Protein AF-D0NHK4-F1 (afdb_monomer)

Radius of gyration: 22.74 Å; Cα contacts (8 Å, |Δi|>4): 403; chains: 1; bounding box: 63×55×53 Å

Foldseek 3Di:
DFEFDFWFCDPVVLQQLFPCVPPDRCCLQAPFLVVSVVPADPVGHGHQQFDCQLLARRDAFDPPADATEAEAPDKDKYKDADAAFAWFKKWKFKWAWDADPSRHTHTHGDGTFDMDPGDRPPDHTMDMDMTGHHLVPPQQADWRRIWTWTWTAHPLLRGINITTGHYGYDHNDDDDDDPPPDDDDDDDDDDDDDDDDDDDDDDDDDDDDDDDDDDDPPNVSSVVVVVVVVVVVD

Mean predicted aligned error: 12.63 Å

Secondary structure (DSSP, 8-state):
---PPBPP--HHHHHHSGGGGGS-HHHHHHS-HHHHHHT-BTTBPPPTT--TTSSSTT----TTS-EEEEETTSEEEEEEEESS---EEEEEEEEEEEE-TT--EEEEEEEEEEEEEEESSS--EEEEEEEE--TT--S--STTS-EEEEEEEETTTTEEEEEEEEEEEE-S--S-------PPPPPP------------PPPPPPPPPPPPPPP-HHHHHHHHHHHHHHTT--

Nearest PDB structures (foldseek):
  7ze9-assembly3_CCC  TM=7.595E-01  e=2.865E-08  Thermothelomyces thermophilus
  7blo-assembly1_J  TM=6.045E-01  e=8.184E-02  Homo sapiens
  8b5l-assembly1_q  TM=3.971E-01  e=2.459E-03  Oryctolagus cuniculus
  6kzb-assembly1_A-2  TM=3.878E-01  e=8.236E-03  Homo sapiens
  5cr8-assembly2_A  TM=3.421E-01  e=6.426E-02  Streptococcus pneumoniae

InterPro domains:
  IPR004302 Cellulose/chitin-binding protein, N-terminal [PF03067] (58-167)
  IPR052282 Starch-active lytic polysaccharide monooxygenase [PTHR36575] (1-219)

Solvent-accessible surface area (backbone atoms only — not comparable to full-atom values): 14236 Å² total; per-residue (Å²): 117,61,64,62,50,65,63,74,91,46,70,65,50,32,68,29,45,22,56,58,38,79,52,55,68,64,53,77,72,64,51,36,45,61,63,61,58,69,59,72,38,90,94,38,56,49,39,92,43,53,37,53,82,21,54,29,54,41,57,74,84,54,95,86,53,64,68,34,87,40,44,19,69,42,75,29,37,46,73,51,73,33,89,74,59,54,48,25,40,32,38,34,25,38,21,33,69,47,62,52,98,77,56,33,53,34,44,45,77,76,42,81,57,47,76,41,76,83,24,42,78,82,52,70,46,78,50,73,52,77,44,46,46,57,70,84,60,79,73,29,66,43,88,63,49,24,29,42,29,43,36,35,40,12,82,81,73,70,38,37,43,45,41,32,16,36,29,27,44,42,69,76,65,80,97,77,76,88,78,75,81,78,78,84,80,82,84,90,84,84,88,84,87,86,85,86,86,84,89,85,85,86,81,84,83,83,85,79,84,87,82,80,86,77,85,72,72,64,61,58,56,54,56,54,51,53,59,50,57,60,65,73,76,115

Structure (mmCIF, N/CA/C/O backbone):
data_AF-D0NHK4-F1
#
_entry.id   AF-D0NHK4-F1
#
loop_
_atom_site.group_PDB
_atom_site.id
_atom_site.type_symbol
_atom_site.label_atom_id
_atom_site.label_alt_id
_atom_site.label_comp_id
_atom_site.label_asym_id
_atom_site.label_entity_id
_atom_site.label_seq_id
_atom_site.pdbx_PDB_ins_code
_atom_site.Cartn_x
_atom_site.Cartn_y
_atom_site.Cartn_z
_atom_site.occupancy
_atom_site.B_iso_or_equiv
_atom_site.auth_seq_id
_atom_site.auth_comp_id
_atom_site.auth_asym_id
_atom_site.auth_atom_id
_atom_site.pdbx_PDB_model_num
ATOM 1 N N . MET A 1 1 ? 0.332 7.613 19.923 1.00 76.94 1 MET A N 1
ATOM 2 C CA . MET A 1 1 ? -0.583 6.535 19.499 1.00 76.94 1 MET A CA 1
ATOM 3 C C . MET A 1 1 ? 0.236 5.452 18.803 1.00 76.94 1 MET A C 1
ATOM 5 O O . MET A 1 1 ? 1.370 5.745 18.430 1.00 76.94 1 MET A O 1
ATOM 9 N N . THR A 1 2 ? -0.273 4.225 18.655 1.00 92.38 2 THR A N 1
ATOM 10 C CA . THR A 1 2 ? 0.402 3.188 17.847 1.00 92.38 2 THR A CA 1
ATOM 11 C C . THR A 1 2 ? 0.478 3.638 16.386 1.00 92.38 2 THR A C 1
ATOM 13 O O . THR A 1 2 ? -0.473 4.247 15.901 1.00 92.38 2 THR A O 1
ATOM 16 N N . LYS A 1 3 ? 1.603 3.364 15.712 1.00 96.06 3 LYS A N 1
ATOM 17 C CA . LYS A 1 3 ? 1.891 3.806 14.339 1.00 96.06 3 LYS A CA 1
ATOM 18 C C . LYS A 1 3 ? 2.369 2.627 13.491 1.00 96.06 3 LYS A C 1
ATOM 20 O O . LYS A 1 3 ? 3.495 2.170 13.699 1.00 96.06 3 LYS A O 1
ATOM 25 N N . PRO A 1 4 ? 1.541 2.110 12.569 1.00 97.50 4 PRO A N 1
ATOM 26 C CA . PRO A 1 4 ? 1.962 1.067 11.646 1.00 97.50 4 PRO A CA 1
ATOM 27 C C . PRO A 1 4 ? 3.153 1.509 10.798 1.00 97.50 4 PRO A C 1
ATOM 29 O O . PRO A 1 4 ? 3.165 2.613 10.259 1.00 97.50 4 PRO A O 1
ATOM 32 N N . THR A 1 5 ? 4.159 0.643 10.692 1.00 96.62 5 THR A N 1
ATOM 33 C CA . THR A 1 5 ? 5.366 0.914 9.901 1.00 96.62 5 THR A CA 1
ATOM 34 C C . THR A 1 5 ? 5.204 0.322 8.501 1.00 96.62 5 THR A C 1
ATOM 36 O O . THR A 1 5 ? 4.894 -0.867 8.400 1.00 96.62 5 THR A O 1
ATOM 39 N N . PRO A 1 6 ? 5.402 1.106 7.424 1.00 96.56 6 PRO A N 1
ATOM 40 C CA . PRO A 1 6 ? 5.459 0.571 6.069 1.00 96.56 6 PRO A CA 1
ATOM 41 C C . PRO A 1 6 ? 6.440 -0.595 5.950 1.00 96.56 6 PRO A C 1
ATOM 43 O O . PRO A 1 6 ? 7.504 -0.576 6.571 1.00 96.56 6 PRO A O 1
ATOM 46 N N . ARG A 1 7 ? 6.104 -1.591 5.128 1.00 97.56 7 ARG A N 1
ATOM 47 C CA . ARG A 1 7 ? 7.027 -2.679 4.803 1.00 97.56 7 ARG A CA 1
ATOM 48 C C . ARG A 1 7 ? 8.334 -2.109 4.245 1.00 97.56 7 ARG A C 1
ATOM 50 O O . ARG A 1 7 ? 8.275 -1.185 3.425 1.00 97.56 7 ARG A O 1
ATOM 57 N N . PRO A 1 8 ? 9.488 -2.653 4.661 1.00 96.00 8 PRO A N 1
ATOM 58 C CA . PRO A 1 8 ? 10.764 -2.267 4.088 1.00 96.00 8 PRO A CA 1
ATOM 59 C C . PRO A 1 8 ? 10.905 -2.815 2.664 1.00 96.00 8 PRO A C 1
ATOM 61 O O . PRO A 1 8 ? 10.258 -3.792 2.281 1.00 96.00 8 PRO A O 1
ATOM 64 N N . ILE A 1 9 ? 11.829 -2.235 1.901 1.00 97.56 9 ILE A N 1
ATOM 65 C CA . ILE A 1 9 ? 12.348 -2.867 0.686 1.00 97.56 9 ILE A CA 1
ATOM 66 C C . ILE A 1 9 ? 13.302 -3.988 1.110 1.00 97.56 9 ILE A C 1
ATOM 68 O O . ILE A 1 9 ? 14.464 -3.746 1.437 1.00 97.56 9 ILE A O 1
ATOM 72 N N . SER A 1 10 ? 12.791 -5.216 1.150 1.00 97.25 10 SER A N 1
ATOM 73 C CA . SER A 1 10 ? 13.530 -6.388 1.617 1.00 97.25 10 SER A CA 1
ATOM 74 C C . SER A 1 10 ? 14.572 -6.883 0.606 1.00 97.25 10 SER A C 1
ATOM 76 O O . SER A 1 10 ? 14.597 -6.496 -0.567 1.00 97.25 10 SER A O 1
ATOM 78 N N . GLN A 1 11 ? 15.431 -7.802 1.053 1.00 97.38 11 GLN A N 1
ATOM 79 C CA . GLN A 1 11 ? 16.331 -8.527 0.156 1.00 97.38 11 GLN A CA 1
ATOM 80 C C . GLN A 1 11 ? 15.553 -9.380 -0.858 1.00 97.38 11 GLN A C 1
ATOM 82 O O . GLN A 1 11 ? 15.950 -9.433 -2.021 1.00 97.38 11 GLN A O 1
ATOM 87 N N . GLN A 1 12 ? 14.444 -10.002 -0.442 1.00 97.31 12 GLN A N 1
ATOM 88 C CA . GLN A 1 12 ? 13.605 -10.808 -1.329 1.00 97.31 12 GLN A CA 1
ATOM 89 C C . GLN A 1 12 ? 12.966 -9.942 -2.419 1.00 97.31 12 GLN A C 1
ATOM 91 O O . GLN A 1 12 ? 13.055 -10.280 -3.595 1.00 97.31 12 GLN A O 1
ATOM 96 N N . TYR A 1 13 ? 12.433 -8.769 -2.058 1.00 98.06 13 TYR A N 1
ATOM 97 C CA . TYR A 1 13 ? 11.935 -7.792 -3.026 1.00 98.06 13 TYR A CA 1
ATOM 98 C C . TYR A 1 13 ? 13.002 -7.455 -4.075 1.00 98.06 13 TYR A C 1
ATOM 100 O O . TYR A 1 13 ? 12.726 -7.441 -5.275 1.00 98.06 13 TYR A O 1
ATOM 108 N N . ARG A 1 14 ? 14.242 -7.190 -3.643 1.00 98.12 14 ARG A N 1
ATOM 109 C CA . ARG A 1 14 ? 15.334 -6.859 -4.570 1.00 98.12 14 ARG A CA 1
ATOM 110 C C . ARG A 1 14 ? 15.675 -8.020 -5.497 1.00 98.12 14 ARG A C 1
ATOM 112 O O . ARG A 1 14 ? 15.854 -7.784 -6.684 1.00 98.12 14 ARG A O 1
ATOM 119 N N . ALA A 1 15 ? 15.718 -9.243 -4.975 1.00 97.88 15 ALA A N 1
ATOM 120 C CA . ALA A 1 15 ? 15.983 -10.436 -5.772 1.00 97.88 15 ALA A CA 1
ATOM 121 C C . ALA A 1 15 ? 14.885 -10.697 -6.818 1.00 97.88 15 ALA A C 1
ATOM 123 O O . ALA A 1 15 ? 15.189 -11.055 -7.954 1.00 97.88 15 ALA A O 1
ATOM 124 N N . ASP A 1 16 ? 13.622 -10.470 -6.456 1.00 98.12 16 ASP A N 1
ATOM 125 C CA . ASP A 1 16 ? 12.478 -10.819 -7.299 1.00 98.12 16 ASP A CA 1
ATOM 126 C C . ASP A 1 16 ? 12.080 -9.716 -8.283 1.00 98.12 16 ASP A C 1
ATOM 128 O O . ASP A 1 16 ? 11.433 -9.988 -9.290 1.00 98.12 16 ASP A O 1
ATOM 132 N N . SER A 1 17 ? 12.452 -8.464 -8.027 1.00 98.19 17 SER A N 1
ATOM 133 C CA . SER A 1 17 ? 11.975 -7.310 -8.805 1.00 98.19 17 SER A CA 1
ATOM 134 C C . SER A 1 17 ? 12.711 -7.075 -10.135 1.00 98.19 17 SER A C 1
ATOM 136 O O . SER A 1 17 ? 12.426 -6.105 -10.847 1.00 98.19 17 SER A O 1
ATOM 138 N N . GLY A 1 18 ? 13.641 -7.964 -10.502 1.00 97.62 18 GLY A N 1
ATOM 139 C CA . GLY A 1 18 ? 14.428 -7.866 -11.730 1.00 97.62 18 GLY A CA 1
ATOM 140 C C . GLY A 1 18 ? 15.319 -6.625 -11.718 1.00 97.62 18 GLY A C 1
ATOM 141 O O . GLY A 1 18 ? 15.994 -6.338 -10.733 1.00 97.62 18 GLY A O 1
ATOM 142 N N . VAL A 1 19 ? 15.299 -5.844 -12.800 1.00 97.44 19 VAL A N 1
ATOM 143 C CA . VAL A 1 19 ? 16.067 -4.586 -12.905 1.00 97.44 19 VAL A CA 1
ATOM 144 C C . VAL A 1 19 ? 15.814 -3.587 -11.762 1.00 97.44 19 VAL A C 1
ATOM 146 O O . VAL A 1 19 ? 16.704 -2.805 -11.431 1.00 97.44 19 VAL A O 1
ATOM 149 N N . LEU A 1 20 ? 14.637 -3.610 -11.125 1.00 97.81 20 LEU A N 1
ATOM 150 C CA . LEU A 1 20 ? 14.331 -2.724 -9.997 1.00 97.81 20 LEU A CA 1
ATOM 151 C C . LEU A 1 20 ? 15.157 -3.038 -8.741 1.00 97.81 20 LEU A C 1
ATOM 153 O O . LEU A 1 20 ? 15.286 -2.161 -7.888 1.00 97.81 20 LEU A O 1
ATOM 157 N N . GLY A 1 21 ? 15.755 -4.228 -8.634 1.00 97.38 21 GLY A N 1
ATOM 158 C CA . GLY A 1 21 ? 16.606 -4.600 -7.501 1.00 97.38 21 GLY A CA 1
ATOM 159 C C . GLY A 1 21 ? 17.800 -3.659 -7.300 1.00 97.38 21 GLY A C 1
ATOM 160 O O . GLY A 1 21 ? 18.219 -3.440 -6.160 1.00 97.38 21 GLY A O 1
ATOM 161 N N . GLU A 1 22 ? 18.263 -3.035 -8.388 1.00 96.12 22 GLU A N 1
ATOM 162 C CA . GLU A 1 22 ? 19.379 -2.079 -8.437 1.00 96.12 22 GLU A CA 1
ATOM 163 C C . GLU A 1 22 ? 18.964 -0.628 -8.132 1.00 96.12 22 GLU A C 1
ATOM 165 O O . GLU A 1 22 ? 19.811 0.261 -8.043 1.00 96.12 22 GLU A O 1
ATOM 170 N N . ALA A 1 23 ? 17.664 -0.351 -7.995 1.00 97.25 23 ALA A N 1
ATOM 171 C CA . ALA A 1 23 ? 17.182 0.993 -7.709 1.00 97.25 23 ALA A CA 1
ATOM 172 C C . ALA A 1 23 ? 17.438 1.395 -6.245 1.00 97.25 23 ALA A C 1
ATOM 174 O O . ALA A 1 23 ? 17.471 0.569 -5.319 1.00 97.25 23 ALA A O 1
ATOM 175 N N . GLY A 1 24 ? 17.584 2.704 -6.031 1.00 97.31 24 GLY A N 1
ATOM 176 C CA . GLY A 1 24 ? 17.757 3.277 -4.700 1.00 97.31 24 GLY A CA 1
ATOM 177 C C . GLY A 1 24 ? 16.544 3.014 -3.804 1.00 97.31 24 GLY A C 1
ATOM 178 O O . GLY A 1 24 ? 15.403 3.004 -4.260 1.00 97.31 24 GLY A O 1
ATOM 179 N N . GLU A 1 25 ? 16.773 2.834 -2.503 1.00 95.44 25 GLU A N 1
ATOM 180 C CA . GLU A 1 25 ? 15.704 2.519 -1.542 1.00 95.44 25 GLU A CA 1
ATOM 181 C C . GLU A 1 25 ? 14.607 3.590 -1.498 1.00 95.44 25 GLU A C 1
ATOM 183 O O . GLU A 1 25 ? 13.425 3.262 -1.497 1.00 95.44 25 GLU A O 1
ATOM 188 N N . GLN A 1 26 ? 14.977 4.874 -1.553 1.00 94.00 26 GLN A N 1
ATOM 189 C CA . GLN A 1 26 ? 13.997 5.963 -1.594 1.00 94.00 26 GLN A CA 1
ATOM 190 C C . GLN A 1 26 ? 13.140 5.930 -2.862 1.00 94.00 26 GLN A C 1
ATOM 192 O O . GLN A 1 26 ? 11.940 6.181 -2.793 1.00 94.00 26 GLN A O 1
ATOM 197 N N . GLU A 1 27 ? 13.732 5.604 -4.012 1.00 95.25 27 GLU A N 1
ATOM 198 C CA . GLU A 1 27 ? 12.972 5.468 -5.255 1.00 95.25 27 GLU A CA 1
ATOM 199 C C . GLU A 1 27 ? 11.945 4.342 -5.120 1.00 95.25 27 GLU A C 1
ATOM 201 O O . GLU A 1 27 ? 10.757 4.547 -5.374 1.00 95.25 27 GLU A O 1
ATOM 206 N N . LEU A 1 28 ? 12.390 3.178 -4.648 1.00 96.81 28 LEU A N 1
ATOM 207 C CA . LEU A 1 28 ? 11.525 2.026 -4.433 1.00 96.81 28 LEU A CA 1
ATOM 208 C C . LEU A 1 28 ? 10.464 2.279 -3.360 1.00 96.81 28 LEU A C 1
ATOM 210 O O . LEU A 1 28 ? 9.401 1.687 -3.446 1.00 96.81 28 LEU A O 1
ATOM 214 N N . GLN A 1 29 ? 10.691 3.163 -2.389 1.00 95.12 29 GLN A N 1
ATOM 215 C CA . GLN A 1 29 ? 9.699 3.468 -1.357 1.00 95.12 29 GLN A CA 1
ATOM 216 C C . GLN A 1 29 ? 8.680 4.540 -1.788 1.00 95.12 29 GLN A C 1
ATOM 218 O O . GLN A 1 29 ? 7.525 4.483 -1.361 1.00 95.12 29 GLN A O 1
ATOM 223 N N . TYR A 1 30 ? 9.083 5.519 -2.610 1.00 93.94 30 TYR A N 1
ATOM 224 C CA . TYR A 1 30 ? 8.308 6.754 -2.818 1.00 93.94 30 TYR A CA 1
ATOM 225 C C . TYR A 1 30 ? 7.877 7.043 -4.259 1.00 93.94 30 TYR A C 1
ATOM 227 O O . TYR A 1 30 ? 6.923 7.798 -4.443 1.00 93.94 30 TYR A O 1
ATOM 235 N N . ALA A 1 31 ? 8.532 6.490 -5.286 1.00 96.00 31 ALA A N 1
ATOM 236 C CA . ALA A 1 31 ? 8.164 6.765 -6.682 1.00 96.00 31 ALA A CA 1
ATOM 237 C C . ALA A 1 31 ? 6.727 6.297 -6.986 1.00 96.00 31 ALA A C 1
ATOM 239 O O . ALA A 1 31 ? 6.210 5.460 -6.267 1.00 96.00 31 ALA A O 1
ATOM 240 N N . PRO A 1 32 ? 6.024 6.755 -8.024 1.00 97.62 32 PRO A N 1
ATOM 241 C CA . PRO A 1 32 ? 4.748 6.138 -8.399 1.00 97.62 32 PRO A CA 1
ATOM 242 C C . PRO A 1 32 ? 4.964 4.748 -9.022 1.00 97.62 32 PRO A C 1
ATOM 244 O O . PRO A 1 32 ? 5.990 4.505 -9.667 1.00 97.62 32 PRO A O 1
ATOM 247 N N . VAL A 1 33 ? 4.020 3.820 -8.841 1.00 98.38 33 VAL A N 1
ATOM 248 C CA . VAL A 1 33 ? 4.165 2.440 -9.356 1.00 98.38 33 VAL A CA 1
ATOM 249 C C . VAL A 1 33 ? 4.202 2.373 -10.878 1.00 98.38 33 VAL A C 1
ATOM 251 O O . VAL A 1 33 ? 4.841 1.480 -11.424 1.00 98.38 33 VAL A O 1
ATOM 254 N N . GLU A 1 34 ? 3.600 3.334 -11.574 1.00 97.94 34 GLU A N 1
ATOM 255 C CA . GLU A 1 34 ? 3.644 3.441 -13.031 1.00 97.94 34 GLU A CA 1
ATOM 256 C C . GLU A 1 34 ? 5.075 3.711 -13.527 1.00 97.94 34 GLU A C 1
ATOM 258 O O . GLU A 1 34 ? 5.529 3.088 -14.488 1.00 97.94 34 GLU A O 1
ATOM 263 N N . LEU A 1 35 ? 5.823 4.579 -12.830 1.00 97.12 35 LEU A N 1
ATOM 264 C CA . LEU A 1 35 ? 7.232 4.842 -13.139 1.00 97.12 35 LEU A CA 1
ATOM 265 C C . LEU A 1 35 ? 8.075 3.593 -12.893 1.00 97.12 35 LEU A C 1
ATOM 267 O O . LEU A 1 35 ? 8.832 3.196 -13.776 1.00 97.12 35 LEU A O 1
ATOM 271 N N . LEU A 1 36 ? 7.919 2.948 -11.734 1.00 97.81 36 LEU A N 1
ATOM 272 C CA . LEU A 1 36 ? 8.659 1.722 -11.424 1.00 97.81 36 LEU A CA 1
ATOM 273 C C . LEU A 1 36 ? 8.346 0.609 -12.432 1.00 97.81 36 LEU A C 1
ATOM 275 O O . LEU A 1 36 ? 9.259 -0.025 -12.952 1.00 97.81 36 LEU A O 1
ATOM 279 N N . SER A 1 37 ? 7.071 0.421 -12.778 1.00 97.38 37 SER A N 1
ATOM 280 C CA . SER A 1 37 ? 6.645 -0.573 -13.764 1.00 97.38 37 SER A CA 1
ATOM 281 C C . SER A 1 37 ? 7.242 -0.320 -15.148 1.00 97.38 37 SER A C 1
ATOM 283 O O . SER A 1 37 ? 7.568 -1.274 -15.851 1.00 97.38 37 SER A O 1
ATOM 285 N N . SER A 1 38 ? 7.412 0.944 -15.547 1.00 96.81 38 SER A N 1
ATOM 286 C CA . SER A 1 38 ? 7.986 1.298 -16.853 1.00 96.81 38 SER A CA 1
ATOM 287 C C . SER A 1 38 ? 9.461 0.916 -17.013 1.00 96.81 38 SER A C 1
ATOM 289 O O . SER A 1 38 ? 9.964 0.891 -18.134 1.00 96.81 38 SER A O 1
ATOM 291 N N . ARG A 1 39 ? 10.163 0.604 -15.914 1.00 95.75 39 ARG A N 1
ATOM 292 C CA . ARG A 1 39 ? 11.589 0.261 -15.943 1.00 95.75 39 ARG A CA 1
ATOM 293 C C . ARG A 1 39 ? 11.861 -1.185 -16.343 1.00 95.75 39 ARG A C 1
ATOM 295 O O . ARG A 1 39 ? 13.029 -1.523 -16.461 1.00 95.75 39 ARG A O 1
ATOM 302 N N . ALA A 1 40 ? 10.841 -2.026 -16.526 1.00 93.81 40 ALA A N 1
ATOM 303 C CA . ALA A 1 40 ? 11.017 -3.440 -16.850 1.00 93.81 40 ALA A CA 1
ATOM 304 C C . ALA A 1 40 ? 11.969 -3.657 -18.045 1.00 93.81 40 ALA A C 1
ATOM 306 O O . ALA A 1 40 ? 11.871 -2.981 -19.068 1.00 93.81 40 ALA A O 1
ATOM 307 N N . GLN A 1 41 ? 12.880 -4.625 -17.913 1.00 95.00 41 GLN A N 1
ATOM 308 C CA . GLN A 1 41 ? 13.878 -4.966 -18.929 1.00 95.00 41 GLN A CA 1
ATOM 309 C C . GLN A 1 41 ? 13.820 -6.459 -19.253 1.00 95.00 41 GLN A C 1
ATOM 311 O O . GLN A 1 41 ? 13.754 -7.295 -18.354 1.00 95.00 41 GLN A O 1
ATOM 316 N N . SER A 1 42 ? 13.852 -6.804 -20.541 1.00 95.38 42 SER A N 1
ATOM 317 C CA . SER A 1 42 ? 13.720 -8.195 -20.997 1.00 95.38 42 SER A CA 1
ATOM 318 C C . SER A 1 42 ? 14.919 -9.075 -20.637 1.00 95.38 42 SER A C 1
ATOM 320 O O . SER A 1 42 ? 14.761 -10.279 -20.478 1.00 95.38 42 SER A O 1
ATOM 322 N N . ASP A 1 43 ? 16.112 -8.493 -20.525 1.00 96.44 43 ASP A N 1
ATOM 323 C CA . ASP A 1 43 ? 17.358 -9.175 -20.152 1.00 96.44 43 ASP A CA 1
ATOM 324 C C . ASP A 1 43 ? 17.563 -9.269 -18.630 1.00 96.44 43 ASP A C 1
ATOM 326 O O . ASP A 1 43 ? 18.451 -9.986 -18.170 1.00 96.44 43 ASP A O 1
ATOM 330 N N . ARG A 1 44 ? 16.722 -8.586 -17.843 1.00 96.38 44 ARG A N 1
ATOM 331 C CA . ARG A 1 44 ? 16.680 -8.644 -16.372 1.00 96.38 44 ARG A CA 1
ATOM 332 C C . ARG A 1 44 ? 15.230 -8.737 -15.879 1.00 96.38 44 ARG A C 1
ATOM 334 O O . ARG A 1 44 ? 14.736 -7.802 -15.236 1.00 96.38 44 ARG A O 1
ATOM 341 N N . PRO A 1 45 ? 14.526 -9.831 -16.218 1.00 97.19 45 PRO A N 1
ATOM 342 C CA . PRO A 1 45 ? 13.120 -9.978 -15.884 1.00 97.19 45 PRO A CA 1
ATOM 343 C C . PRO A 1 45 ? 12.927 -10.089 -14.371 1.00 97.19 45 PRO A C 1
ATOM 345 O O . PRO A 1 45 ? 13.784 -10.602 -13.652 1.00 97.19 45 PRO A O 1
ATOM 348 N N . ALA A 1 46 ? 11.771 -9.628 -13.899 1.00 97.88 46 ALA A N 1
ATOM 349 C CA . ALA A 1 46 ? 11.314 -9.936 -12.554 1.00 97.88 46 ALA A CA 1
ATOM 350 C C . ALA A 1 46 ? 10.967 -11.432 -12.428 1.00 97.88 46 ALA A C 1
ATOM 352 O O . ALA A 1 46 ? 10.686 -12.106 -13.425 1.00 97.88 46 ALA A O 1
ATOM 353 N N . ALA A 1 47 ? 10.972 -11.951 -11.202 1.00 98.12 47 ALA A N 1
ATOM 354 C CA . ALA A 1 47 ? 10.491 -13.290 -10.897 1.00 98.12 47 ALA A CA 1
ATOM 355 C C . ALA A 1 47 ? 9.021 -13.446 -11.315 1.00 98.12 47 ALA A C 1
ATOM 357 O O . ALA A 1 47 ? 8.246 -12.491 -11.281 1.00 98.12 47 ALA A O 1
ATOM 358 N N . ALA A 1 48 ? 8.616 -14.668 -11.669 1.00 97.06 48 ALA A N 1
ATOM 359 C CA . ALA A 1 48 ? 7.272 -14.945 -12.185 1.00 97.06 48 ALA A CA 1
ATOM 360 C C . ALA A 1 48 ? 6.136 -14.559 -11.217 1.00 97.06 48 ALA A C 1
ATOM 362 O O . ALA A 1 48 ? 5.030 -14.279 -11.662 1.00 97.06 48 ALA A O 1
ATOM 363 N N . THR A 1 49 ? 6.414 -14.540 -9.912 1.00 97.31 49 THR A N 1
ATOM 364 C CA . THR A 1 49 ? 5.470 -14.177 -8.844 1.00 97.31 49 THR A CA 1
ATOM 365 C C . THR A 1 49 ? 5.520 -12.696 -8.458 1.00 97.31 49 THR A C 1
ATOM 367 O O . THR A 1 49 ? 4.710 -12.248 -7.642 1.00 97.31 49 THR A O 1
ATOM 370 N N . PHE A 1 50 ? 6.471 -11.926 -8.997 1.00 98.25 50 PHE A N 1
ATOM 371 C CA . PHE A 1 50 ? 6.635 -10.515 -8.668 1.00 98.25 50 PHE A CA 1
ATOM 372 C C . PHE A 1 50 ? 5.690 -9.647 -9.496 1.00 98.25 50 PHE A C 1
ATOM 374 O O . PHE A 1 50 ? 5.686 -9.686 -10.725 1.00 98.25 50 PHE A O 1
ATOM 381 N N . ASN A 1 51 ? 4.933 -8.787 -8.816 1.00 97.69 51 ASN A N 1
ATOM 382 C CA . ASN A 1 51 ? 4.044 -7.834 -9.465 1.00 97.69 51 ASN A CA 1
ATOM 383 C C . ASN A 1 51 ? 4.079 -6.478 -8.751 1.00 97.69 51 ASN A C 1
ATOM 385 O O . ASN A 1 51 ? 3.476 -6.307 -7.692 1.00 97.69 51 ASN A O 1
ATOM 389 N N . ILE A 1 52 ? 4.720 -5.481 -9.367 1.00 97.94 52 ILE A N 1
ATOM 390 C CA . ILE A 1 52 ? 4.793 -4.109 -8.835 1.00 97.94 52 ILE A CA 1
ATOM 391 C C . ILE A 1 52 ? 3.407 -3.469 -8.630 1.00 97.94 52 ILE A C 1
ATOM 393 O O . ILE A 1 52 ? 3.245 -2.602 -7.773 1.00 97.94 52 ILE A O 1
ATOM 397 N N . LEU A 1 53 ? 2.392 -3.929 -9.367 1.00 97.50 53 LEU A N 1
ATOM 398 C CA . LEU A 1 53 ? 1.009 -3.451 -9.308 1.00 97.50 53 LEU A CA 1
ATOM 399 C C . LEU A 1 53 ? 0.122 -4.285 -8.370 1.00 97.50 53 LEU A C 1
ATOM 401 O O . LEU A 1 53 ? -1.098 -4.168 -8.415 1.00 97.50 53 LEU A O 1
ATOM 405 N N . ASN A 1 54 ? 0.698 -5.099 -7.480 1.00 98.19 54 ASN A N 1
ATOM 406 C CA . ASN A 1 54 ? -0.054 -5.965 -6.566 1.00 98.19 54 ASN A CA 1
ATOM 407 C C . ASN A 1 54 ? -0.892 -5.243 -5.486 1.00 98.19 54 ASN A C 1
ATOM 409 O O . ASN A 1 54 ? -1.390 -5.892 -4.569 1.00 98.19 54 ASN A O 1
ATOM 413 N N . GLY A 1 55 ? -1.002 -3.914 -5.521 1.00 97.88 55 GLY A N 1
ATOM 414 C CA . GLY A 1 55 ? -1.652 -3.106 -4.485 1.00 97.88 55 GLY A CA 1
ATOM 415 C C . GLY A 1 55 ? -0.756 -2.758 -3.290 1.00 97.88 55 GLY A C 1
ATOM 416 O O . GLY A 1 55 ? -1.099 -1.875 -2.517 1.00 97.88 55 GLY A O 1
ATOM 417 N N . CYS A 1 56 ? 0.420 -3.364 -3.151 1.00 98.31 56 CYS A N 1
ATOM 418 C CA . CYS A 1 56 ? 1.405 -3.043 -2.114 1.00 98.31 56 CYS A CA 1
ATOM 419 C C . CYS A 1 56 ? 2.788 -2.760 -2.712 1.00 98.31 56 CYS A C 1
ATOM 421 O O . CYS A 1 56 ? 3.805 -3.024 -2.067 1.00 98.31 56 CYS A O 1
ATOM 423 N N . ARG A 1 57 ? 2.834 -2.230 -3.943 1.00 97.31 57 ARG A N 1
ATOM 424 C CA . ARG A 1 57 ? 4.076 -1.884 -4.647 1.00 97.31 57 ARG A CA 1
ATOM 425 C C . ARG A 1 57 ? 5.036 -3.073 -4.742 1.00 97.31 57 ARG A C 1
ATOM 427 O O . ARG A 1 57 ? 6.186 -2.979 -4.349 1.00 97.31 57 ARG A O 1
ATOM 434 N N . GLY A 1 58 ? 4.559 -4.240 -5.154 1.00 97.56 58 GLY A N 1
ATOM 435 C CA . GLY A 1 58 ? 5.374 -5.456 -5.256 1.00 97.56 58 GLY A CA 1
ATOM 436 C C . GLY A 1 58 ? 5.825 -6.067 -3.929 1.00 97.56 58 GLY A C 1
ATOM 437 O O . GLY A 1 58 ? 6.252 -7.216 -3.926 1.00 97.56 58 GLY A O 1
ATOM 438 N N . SER A 1 59 ? 5.691 -5.370 -2.796 1.00 98.00 59 SER A N 1
ATOM 439 C CA . SER A 1 59 ? 5.975 -5.963 -1.490 1.00 98.00 59 SER A CA 1
ATOM 440 C C . SER A 1 59 ? 4.928 -7.020 -1.143 1.00 98.00 59 SER A C 1
ATOM 442 O O . SER A 1 59 ? 3.729 -6.858 -1.407 1.00 98.00 59 SER A O 1
ATOM 444 N N . VAL A 1 60 ? 5.384 -8.089 -0.502 1.00 97.81 60 VAL A N 1
ATOM 445 C CA . VAL A 1 60 ? 4.547 -9.130 0.097 1.00 97.81 60 VAL A CA 1
ATOM 446 C C . VAL A 1 60 ? 4.851 -9.222 1.591 1.00 97.81 60 VAL A C 1
ATOM 448 O O . VAL A 1 60 ? 5.771 -8.574 2.089 1.00 97.81 60 VAL A O 1
ATOM 451 N N . PHE A 1 61 ? 4.031 -9.961 2.334 1.00 97.88 61 PHE A N 1
ATOM 452 C CA . PHE A 1 61 ? 4.334 -10.240 3.733 1.00 97.88 61 PHE A CA 1
ATOM 453 C C . PHE A 1 61 ? 5.567 -11.146 3.818 1.00 97.88 61 PHE A C 1
ATOM 455 O O . PHE A 1 61 ? 5.617 -12.184 3.161 1.00 97.88 61 PHE A O 1
ATOM 462 N N . GLU A 1 62 ? 6.517 -10.775 4.669 1.00 97.25 62 GLU A N 1
ATOM 463 C CA . GLU A 1 62 ? 7.675 -11.588 5.029 1.00 97.25 62 GLU A CA 1
ATOM 464 C C . GLU A 1 62 ? 7.734 -11.729 6.551 1.00 97.25 62 GLU A C 1
ATOM 466 O O . GLU A 1 62 ? 7.365 -10.818 7.292 1.00 97.25 62 GLU A O 1
ATOM 471 N N . ALA A 1 63 ? 8.208 -12.876 7.043 1.00 95.06 63 ALA A N 1
ATOM 472 C CA . ALA A 1 63 ? 8.192 -13.186 8.476 1.00 95.06 63 ALA A CA 1
ATOM 473 C C . ALA A 1 63 ? 9.044 -12.228 9.334 1.00 95.06 63 ALA A C 1
ATOM 475 O O . ALA A 1 63 ? 8.842 -12.139 10.542 1.00 95.06 63 ALA A O 1
ATOM 476 N N . ASN A 1 64 ? 9.998 -11.527 8.720 1.00 94.31 64 ASN A N 1
ATOM 477 C CA . ASN A 1 64 ? 10.845 -10.519 9.354 1.00 94.31 64 ASN A CA 1
ATOM 478 C C . ASN A 1 64 ? 10.254 -9.097 9.293 1.00 94.31 64 ASN A C 1
ATOM 480 O O . ASN A 1 64 ? 10.865 -8.179 9.843 1.00 94.31 64 ASN A O 1
ATOM 484 N N . ASN A 1 65 ? 9.097 -8.892 8.650 1.00 95.75 65 ASN A N 1
ATOM 485 C CA . ASN A 1 65 ? 8.440 -7.591 8.627 1.00 95.75 65 ASN A CA 1
ATOM 486 C C . ASN A 1 65 ? 7.966 -7.200 10.030 1.00 95.75 65 ASN A C 1
ATOM 488 O O . ASN A 1 65 ? 7.493 -8.024 10.816 1.00 95.75 65 ASN A O 1
ATOM 492 N N . THR A 1 66 ? 8.023 -5.903 10.328 1.00 97.44 66 THR A N 1
ATOM 493 C CA . THR A 1 66 ? 7.412 -5.353 11.539 1.00 97.44 66 THR A CA 1
ATOM 494 C C . THR A 1 66 ? 5.895 -5.481 11.453 1.00 97.44 66 THR A C 1
ATOM 496 O O . THR A 1 66 ? 5.261 -4.827 10.627 1.00 97.44 66 THR A O 1
ATOM 499 N N . VAL A 1 67 ? 5.304 -6.275 12.346 1.00 98.12 67 VAL A N 1
ATOM 500 C CA . VAL A 1 67 ? 3.847 -6.403 12.478 1.00 98.12 67 VAL A CA 1
ATOM 501 C C . VAL A 1 67 ? 3.360 -5.510 13.608 1.00 98.12 67 VAL A C 1
ATOM 503 O O . VAL A 1 67 ? 3.841 -5.595 14.738 1.00 98.12 67 VAL A O 1
ATOM 506 N N . THR A 1 68 ? 2.384 -4.658 13.314 1.00 98.31 68 THR A N 1
ATOM 507 C CA . THR A 1 68 ? 1.814 -3.739 14.300 1.00 98.31 68 THR A CA 1
ATOM 508 C C . THR A 1 68 ? 0.515 -4.289 14.878 1.00 98.31 68 THR A C 1
ATOM 510 O O . THR A 1 68 ? -0.456 -4.522 14.162 1.00 98.31 68 THR A O 1
ATOM 513 N N . ASP A 1 69 ? 0.488 -4.449 16.197 1.00 97.12 69 ASP A N 1
ATOM 514 C CA . ASP A 1 69 ? -0.706 -4.824 16.950 1.00 97.12 69 ASP A CA 1
ATOM 515 C C . ASP A 1 69 ? -1.670 -3.636 17.082 1.00 97.12 69 ASP A C 1
ATOM 517 O O . ASP A 1 69 ? -1.369 -2.647 17.757 1.00 97.12 69 ASP A O 1
ATOM 521 N N . LEU A 1 70 ? -2.848 -3.738 16.465 1.00 97.06 70 LEU A N 1
ATOM 522 C CA . LEU A 1 70 ? -3.911 -2.735 16.542 1.00 97.06 70 LEU A CA 1
ATOM 523 C C . LEU A 1 70 ? -5.144 -3.310 17.243 1.00 97.06 70 LEU A C 1
ATOM 525 O O . LEU A 1 70 ? -5.467 -4.486 17.104 1.00 97.06 70 LEU A O 1
ATOM 529 N N . ALA A 1 71 ? -5.862 -2.482 17.998 1.00 96.19 71 ALA A N 1
ATOM 530 C CA . ALA A 1 71 ? -7.115 -2.873 18.639 1.00 96.19 71 ALA A CA 1
ATOM 531 C C . ALA A 1 71 ? -8.304 -2.306 17.856 1.00 96.19 71 ALA A C 1
ATOM 533 O O . ALA A 1 71 ? -8.349 -1.109 17.567 1.00 96.19 71 ALA A O 1
ATOM 534 N N . ALA A 1 72 ? -9.280 -3.151 17.524 1.00 96.31 72 ALA A N 1
ATOM 535 C CA . ALA A 1 72 ? -10.496 -2.692 16.865 1.00 96.31 72 ALA A CA 1
ATOM 536 C C . ALA A 1 72 ? -11.284 -1.731 17.775 1.00 96.31 72 ALA A C 1
ATOM 538 O O . ALA A 1 72 ? -11.410 -1.964 18.977 1.00 96.31 72 ALA A O 1
ATOM 539 N N . GLY A 1 73 ? -11.816 -0.654 17.201 1.00 96.25 73 GLY A N 1
ATOM 540 C CA . GLY A 1 73 ? -12.495 0.428 17.918 1.00 96.25 73 GLY A CA 1
ATOM 541 C C . GLY A 1 73 ? -11.560 1.442 18.589 1.00 96.25 73 GLY A C 1
ATOM 542 O O . GLY A 1 73 ? -12.043 2.467 19.064 1.00 96.25 73 GLY A O 1
ATOM 543 N N . THR A 1 74 ? -10.245 1.204 18.596 1.00 96.56 74 THR A N 1
ATOM 544 C CA . THR A 1 74 ? -9.261 2.116 19.192 1.00 96.56 74 THR A CA 1
ATOM 545 C C . THR A 1 74 ? -8.575 2.957 18.111 1.00 96.56 74 THR A C 1
ATOM 547 O O . THR A 1 74 ? -8.128 2.396 17.106 1.00 96.56 74 THR A O 1
ATOM 550 N N . PRO A 1 75 ? -8.446 4.282 18.307 1.00 96.94 75 PRO A N 1
ATOM 551 C CA . PRO A 1 75 ? -7.695 5.138 17.397 1.00 96.94 75 PRO A CA 1
ATOM 552 C C . PRO A 1 75 ? -6.208 4.762 17.313 1.00 96.94 75 PRO A C 1
ATOM 554 O O . PRO A 1 75 ? -5.579 4.422 18.320 1.00 96.94 75 PRO A O 1
ATOM 557 N N . PHE A 1 76 ? -5.635 4.874 16.118 1.00 97.75 76 PHE A N 1
ATOM 558 C CA . PHE A 1 76 ? -4.200 4.783 15.850 1.00 97.75 76 PHE A CA 1
ATOM 559 C C . PHE A 1 76 ? -3.772 5.868 14.854 1.00 97.75 76 PHE A C 1
ATOM 561 O O . PHE A 1 76 ? -4.590 6.368 14.079 1.00 97.75 76 PHE A O 1
ATOM 568 N N . ASP A 1 77 ? -2.491 6.236 14.881 1.00 97.62 77 ASP A N 1
ATOM 569 C CA . ASP A 1 77 ? -1.953 7.260 13.985 1.00 97.62 77 ASP A CA 1
ATOM 570 C C . ASP A 1 77 ? -1.387 6.602 12.726 1.00 97.62 77 ASP A C 1
ATOM 572 O O . ASP A 1 77 ? -0.746 5.550 12.786 1.00 97.62 77 ASP A O 1
ATOM 576 N N . VAL A 1 78 ? -1.575 7.261 11.588 1.00 96.75 78 VAL A N 1
ATOM 577 C CA . VAL A 1 78 ? -0.941 6.908 10.317 1.00 96.75 78 VAL A CA 1
ATOM 578 C C . VAL A 1 78 ? -0.085 8.079 9.882 1.00 96.75 78 VAL A C 1
ATOM 580 O O . VAL A 1 78 ? -0.565 9.209 9.832 1.00 96.75 78 VAL A O 1
ATOM 583 N N . GLU A 1 79 ? 1.178 7.803 9.574 1.00 94.88 79 GLU A N 1
ATOM 584 C CA . GLU A 1 79 ? 2.135 8.799 9.100 1.00 94.88 79 GLU A CA 1
ATOM 585 C C . GLU A 1 79 ? 2.524 8.523 7.652 1.00 94.88 79 GLU A C 1
ATOM 587 O O . GLU A 1 79 ? 2.619 7.373 7.221 1.00 94.88 79 GLU A O 1
ATOM 592 N N . TRP A 1 80 ? 2.793 9.590 6.910 1.00 92.44 80 TRP A N 1
ATOM 593 C CA . TRP A 1 80 ? 3.328 9.514 5.558 1.00 92.44 80 TRP A CA 1
ATOM 594 C C . TRP A 1 80 ? 4.267 10.681 5.273 1.00 92.44 80 TRP A C 1
ATOM 596 O O . TRP A 1 80 ? 4.309 11.685 5.989 1.00 92.44 80 TRP A O 1
ATOM 606 N N . VAL A 1 81 ? 5.032 10.535 4.193 1.00 90.62 81 VAL A N 1
ATOM 607 C CA . VAL A 1 81 ? 5.930 11.564 3.673 1.00 90.62 81 VAL A CA 1
ATOM 608 C C . VAL A 1 81 ? 5.567 11.826 2.221 1.00 90.62 81 VAL A C 1
ATOM 610 O O . VAL A 1 81 ? 5.558 10.900 1.414 1.00 90.62 81 VAL A O 1
ATOM 613 N N . ILE A 1 82 ? 5.293 13.086 1.884 1.00 90.56 82 ILE A N 1
ATOM 614 C CA . ILE A 1 82 ? 5.067 13.514 0.500 1.00 90.56 82 ILE A CA 1
ATOM 615 C C . ILE A 1 82 ? 6.309 14.264 0.025 1.00 90.56 82 ILE A C 1
ATOM 617 O O . ILE A 1 82 ? 6.613 15.352 0.519 1.00 90.56 82 ILE A O 1
ATOM 621 N N . GLN A 1 83 ? 7.035 13.668 -0.925 1.00 88.88 83 GLN A N 1
ATOM 622 C CA . GLN A 1 83 ? 8.196 14.302 -1.559 1.00 88.88 83 GLN A CA 1
ATOM 623 C C . GLN A 1 83 ? 7.783 15.293 -2.656 1.00 88.88 83 GLN A C 1
ATOM 625 O O . GLN A 1 83 ? 8.367 16.368 -2.765 1.00 88.88 83 GLN A O 1
ATOM 630 N N . ALA A 1 84 ? 6.760 14.949 -3.442 1.00 88.00 84 ALA A N 1
ATOM 631 C CA . ALA A 1 84 ? 6.221 15.786 -4.507 1.00 88.00 84 ALA A CA 1
ATOM 632 C C . ALA A 1 84 ? 4.684 15.753 -4.453 1.00 88.00 84 ALA A C 1
ATOM 634 O O . ALA A 1 84 ? 4.106 14.700 -4.718 1.00 88.00 84 ALA A O 1
ATOM 635 N N . PRO A 1 85 ? 4.007 16.854 -4.074 1.00 89.56 85 PRO A N 1
ATOM 636 C CA . PRO A 1 85 ? 2.553 16.869 -3.982 1.00 89.56 85 PRO A CA 1
ATOM 637 C C . PRO A 1 85 ? 1.891 16.834 -5.365 1.00 89.56 85 PRO A C 1
ATOM 639 O O . PRO A 1 85 ? 2.175 17.653 -6.243 1.00 89.56 85 PRO A O 1
ATOM 642 N N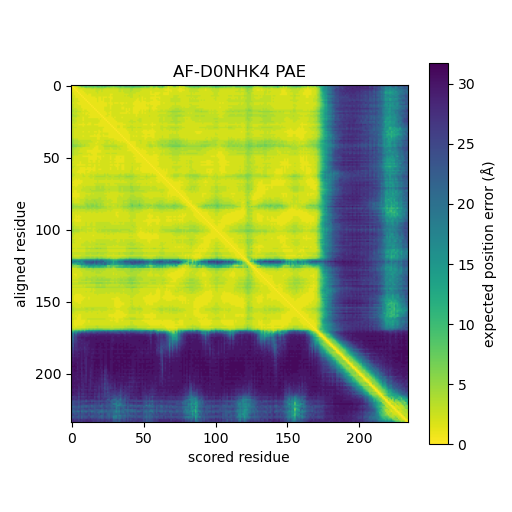 . HIS A 1 86 ? 0.955 15.903 -5.519 1.00 92.62 86 HIS A N 1
ATOM 643 C CA . HIS A 1 86 ? 0.065 15.759 -6.669 1.00 92.62 86 HIS A CA 1
ATOM 644 C C . HIS A 1 86 ? -1.381 15.623 -6.165 1.00 92.62 86 HIS A C 1
ATOM 646 O O . HIS A 1 86 ? -1.730 14.574 -5.619 1.00 92.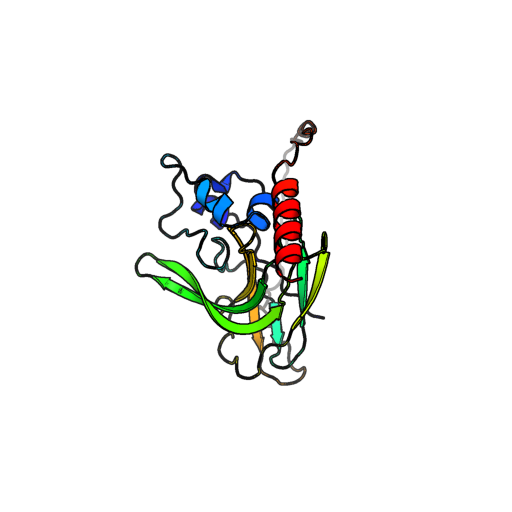62 86 HIS A O 1
ATOM 652 N N . PRO A 1 87 ? -2.247 16.640 -6.335 1.00 94.81 87 PRO A N 1
ATOM 653 C CA . PRO A 1 87 ? -3.615 16.564 -5.853 1.00 94.81 87 PRO A CA 1
ATOM 654 C C . PRO A 1 87 ? -4.309 15.314 -6.360 1.00 94.81 87 PRO A C 1
ATOM 656 O O . PRO A 1 87 ? -4.190 14.956 -7.538 1.00 94.81 87 PRO A O 1
ATOM 659 N N . GLY A 1 88 ? -5.013 14.655 -5.464 1.00 96.38 88 GLY A N 1
ATOM 660 C CA . GLY A 1 88 ? -5.698 13.415 -5.756 1.00 96.38 88 GLY A CA 1
ATOM 661 C C . GLY A 1 88 ? -6.486 12.954 -4.550 1.00 96.38 88 GLY A C 1
ATOM 662 O O . GLY A 1 88 ? -6.821 13.758 -3.688 1.00 96.38 88 GLY A O 1
ATOM 663 N N . THR A 1 89 ? -6.715 11.655 -4.457 1.00 97.88 89 THR A N 1
ATOM 664 C CA . THR A 1 89 ? -7.482 11.054 -3.369 1.00 97.88 89 THR A CA 1
ATOM 665 C C . THR A 1 89 ? -6.604 10.061 -2.627 1.00 97.88 89 THR A C 1
ATOM 667 O O . THR A 1 89 ? -5.897 9.259 -3.247 1.00 97.88 89 THR A O 1
ATOM 670 N N . MET A 1 90 ? -6.644 10.106 -1.297 1.00 97.62 90 MET A N 1
ATOM 671 C CA . MET A 1 90 ? -6.019 9.101 -0.444 1.00 97.62 90 MET A CA 1
ATOM 672 C C . MET A 1 90 ? -7.089 8.239 0.207 1.00 97.62 90 MET A C 1
ATOM 674 O O . MET A 1 90 ? -8.039 8.747 0.798 1.00 97.62 90 MET A O 1
ATOM 678 N N . VAL A 1 91 ? -6.911 6.929 0.114 1.00 98.56 91 VAL A N 1
ATOM 679 C CA . VAL A 1 91 ? -7.747 5.922 0.746 1.00 98.56 91 VAL A CA 1
ATOM 680 C C . VAL A 1 91 ? -6.875 5.086 1.673 1.00 98.56 91 VAL A C 1
ATOM 682 O O . VAL A 1 91 ? -5.910 4.451 1.247 1.00 98.56 91 VAL A O 1
ATOM 685 N N . LEU A 1 92 ? -7.247 5.053 2.947 1.00 98.69 92 LEU A N 1
ATOM 686 C CA . LEU A 1 92 ? -6.697 4.133 3.926 1.00 98.69 92 LEU A CA 1
ATOM 687 C C . LEU A 1 92 ? -7.626 2.925 4.024 1.00 98.69 92 LEU A C 1
ATOM 689 O O . LEU A 1 92 ? -8.807 3.071 4.342 1.00 98.69 92 LEU A O 1
ATOM 693 N N . SER A 1 93 ? -7.107 1.729 3.765 1.00 98.62 93 SER A N 1
ATOM 694 C CA . SER A 1 93 ? -7.894 0.493 3.773 1.00 98.62 93 SER A CA 1
ATOM 695 C C . SER A 1 93 ? -7.179 -0.645 4.484 1.00 98.62 93 SER A C 1
ATOM 697 O O . SER A 1 93 ? -5.957 -0.673 4.571 1.00 98.62 93 SER A O 1
ATOM 699 N N . ILE A 1 94 ? -7.939 -1.630 4.952 1.00 98.50 94 ILE A N 1
ATOM 700 C CA . ILE A 1 94 ? -7.411 -2.957 5.262 1.00 98.50 94 ILE A CA 1
ATOM 701 C C . ILE A 1 94 ? -7.519 -3.802 3.997 1.00 98.50 94 ILE A C 1
ATOM 703 O O . ILE A 1 94 ? -8.598 -3.898 3.402 1.00 98.50 94 ILE A O 1
ATOM 707 N N . VAL A 1 95 ? -6.412 -4.428 3.610 1.00 98.69 95 VAL A N 1
ATOM 708 C CA . VAL A 1 95 ? -6.312 -5.296 2.434 1.00 98.69 95 VAL A CA 1
ATOM 709 C C . VAL A 1 95 ? -6.033 -6.743 2.826 1.00 98.69 95 VAL A C 1
ATOM 711 O O . VAL A 1 95 ? -5.330 -7.000 3.803 1.00 98.69 95 VAL A O 1
ATOM 714 N N . LYS A 1 96 ? -6.556 -7.693 2.047 1.00 97.94 96 LYS A N 1
ATOM 715 C CA . LYS A 1 96 ? -6.233 -9.124 2.145 1.00 97.94 96 LYS A CA 1
ATOM 716 C C . LYS A 1 96 ? -5.302 -9.548 1.015 1.00 97.94 96 LYS A C 1
ATOM 718 O O . LYS A 1 96 ? -5.596 -9.195 -0.129 1.00 97.94 96 LYS A O 1
ATOM 723 N N . PRO A 1 97 ? -4.244 -10.328 1.290 1.00 97.94 97 PRO A N 1
ATOM 724 C CA . PRO A 1 97 ? -3.516 -10.997 0.227 1.00 97.94 97 PRO A CA 1
ATOM 725 C C . PRO A 1 97 ? -4.380 -12.092 -0.408 1.00 97.94 97 PRO A C 1
ATOM 727 O O . PRO A 1 97 ? -5.118 -12.805 0.269 1.00 97.94 97 PRO A O 1
ATOM 730 N N . SER A 1 98 ? -4.247 -12.242 -1.718 1.00 97.50 98 SER A N 1
ATOM 731 C CA . SER A 1 98 ? -4.782 -13.344 -2.508 1.00 97.50 98 SER A CA 1
ATOM 732 C C . SER A 1 98 ? -3.727 -13.742 -3.527 1.00 97.50 98 SER A C 1
ATOM 734 O O . SER A 1 98 ? -3.225 -12.877 -4.239 1.00 97.50 98 SER A O 1
ATOM 736 N N . ALA A 1 99 ? -3.393 -15.026 -3.606 1.00 97.50 99 ALA A N 1
ATOM 737 C CA . ALA A 1 99 ? -2.493 -15.546 -4.629 1.00 97.50 99 ALA A CA 1
ATOM 738 C C . ALA A 1 99 ? -3.302 -16.124 -5.793 1.00 97.50 99 ALA A C 1
ATOM 740 O O . ALA A 1 99 ? -4.314 -16.794 -5.571 1.00 97.50 99 ALA A O 1
ATOM 741 N N . ASP A 1 100 ? -2.869 -15.867 -7.023 1.00 96.88 100 ASP A N 1
ATOM 742 C CA . ASP A 1 100 ? -3.387 -16.577 -8.191 1.00 96.88 100 ASP A CA 1
ATOM 743 C C . ASP A 1 100 ? -2.729 -17.964 -8.352 1.00 96.88 100 ASP A C 1
ATOM 745 O O . ASP A 1 100 ? -1.906 -18.391 -7.539 1.00 96.88 100 ASP A O 1
ATOM 749 N N . SER A 1 101 ? -3.073 -18.688 -9.422 1.00 97.31 101 SER A N 1
ATOM 750 C CA . SER A 1 101 ? -2.521 -20.023 -9.696 1.00 97.31 101 SER A CA 1
ATOM 751 C C . SER A 1 101 ? -1.015 -20.042 -9.977 1.00 97.31 101 SER A C 1
ATOM 753 O O . SER A 1 101 ? -0.414 -21.113 -9.968 1.00 97.31 101 SER A O 1
ATOM 755 N N . THR A 1 102 ? -0.409 -18.889 -10.266 1.00 95.00 102 THR A N 1
ATOM 756 C CA . THR A 1 102 ? 1.036 -18.743 -10.488 1.00 95.00 102 THR A CA 1
ATOM 757 C C . THR A 1 102 ? 1.786 -18.416 -9.198 1.00 95.00 102 THR A C 1
ATOM 759 O O . THR A 1 102 ? 3.013 -18.438 -9.187 1.00 95.00 102 THR A O 1
ATOM 762 N N . GLY A 1 103 ? 1.062 -18.150 -8.105 1.00 96.75 103 GLY A N 1
ATOM 763 C CA . GLY A 1 103 ? 1.626 -17.697 -6.836 1.00 96.75 103 GLY A CA 1
ATOM 764 C C . GLY A 1 103 ? 1.808 -16.180 -6.754 1.00 96.75 103 GLY A C 1
ATOM 765 O O . GLY A 1 103 ? 2.359 -15.695 -5.768 1.00 96.75 103 GLY A O 1
ATOM 766 N N . THR A 1 104 ? 1.340 -15.418 -7.748 1.00 98.12 104 THR A N 1
ATOM 767 C CA . THR A 1 104 ? 1.399 -13.953 -7.713 1.00 98.12 104 THR A CA 1
ATOM 768 C C . THR A 1 104 ? 0.403 -13.432 -6.687 1.00 98.12 104 THR A C 1
ATOM 770 O O . THR A 1 104 ? -0.809 -13.617 -6.819 1.00 98.12 104 THR A O 1
ATOM 773 N N . VAL A 1 105 ? 0.911 -12.769 -5.650 1.00 98.31 105 VAL A N 1
ATOM 774 C CA . VAL A 1 105 ? 0.087 -12.191 -4.582 1.00 98.31 105 VAL A CA 1
ATOM 775 C C . VAL A 1 105 ? -0.439 -10.829 -5.019 1.00 98.31 105 VAL A C 1
ATOM 777 O O . VAL A 1 105 ? 0.339 -9.987 -5.452 1.00 98.31 105 VAL A O 1
ATOM 780 N N . THR A 1 106 ? -1.738 -10.590 -4.841 1.00 98.38 106 THR A N 1
ATOM 781 C CA . THR A 1 106 ? -2.407 -9.285 -4.957 1.00 98.38 106 THR A CA 1
ATOM 782 C C . THR A 1 106 ? -3.110 -8.942 -3.647 1.00 98.38 106 THR A C 1
ATOM 784 O O . THR A 1 106 ? -3.655 -9.820 -2.982 1.00 98.38 106 THR A O 1
ATOM 787 N N . TYR A 1 107 ? -3.119 -7.667 -3.274 1.00 98.50 107 TYR A N 1
ATOM 788 C CA . TYR A 1 107 ? -3.763 -7.157 -2.072 1.00 98.50 107 TYR A CA 1
ATOM 789 C C . TYR A 1 107 ? -5.076 -6.457 -2.413 1.00 98.50 107 TYR A C 1
ATOM 791 O O . TYR A 1 107 ? -5.092 -5.419 -3.072 1.00 98.50 107 TYR A O 1
ATOM 799 N N . VAL A 1 108 ? -6.186 -7.032 -1.949 1.00 97.38 108 VAL A N 1
ATOM 800 C CA . VAL A 1 108 ? -7.543 -6.565 -2.259 1.00 97.38 108 VAL A CA 1
ATOM 801 C C . VAL A 1 108 ? -8.121 -5.814 -1.060 1.00 97.38 108 VAL A C 1
ATOM 803 O O . VAL A 1 108 ? -8.126 -6.375 0.041 1.00 97.38 108 VAL A O 1
ATOM 806 N N . PRO A 1 109 ? -8.626 -4.577 -1.225 1.00 97.06 109 PRO A N 1
ATOM 807 C CA . PRO A 1 109 ? -9.257 -3.838 -0.138 1.00 97.06 109 PRO A CA 1
ATOM 808 C C . PRO A 1 109 ? -10.553 -4.519 0.293 1.00 97.06 109 PRO A C 1
ATOM 810 O O . PRO A 1 109 ? -11.394 -4.884 -0.525 1.00 97.06 109 PRO A O 1
ATOM 813 N N . VAL A 1 110 ? -10.715 -4.685 1.601 1.00 97.00 110 VAL A N 1
ATOM 814 C CA . VAL A 1 110 ? -11.883 -5.346 2.205 1.00 97.00 110 VAL A CA 1
ATOM 815 C C . VAL A 1 110 ? -12.540 -4.519 3.306 1.00 97.00 110 VAL A C 1
ATOM 817 O O . VAL A 1 110 ? -13.645 -4.842 3.735 1.00 97.00 110 VAL A O 1
ATOM 820 N N . ALA A 1 111 ? -11.888 -3.448 3.760 1.00 96.38 111 ALA A N 1
ATOM 821 C CA . ALA A 1 111 ? -12.487 -2.433 4.617 1.00 96.38 111 ALA A CA 1
ATOM 822 C C . ALA A 1 111 ? -11.830 -1.075 4.347 1.00 96.38 111 ALA A C 1
ATOM 824 O O . ALA A 1 111 ? -10.614 -0.962 4.461 1.00 96.38 111 ALA A O 1
ATOM 825 N N . ASN A 1 112 ? -12.624 -0.0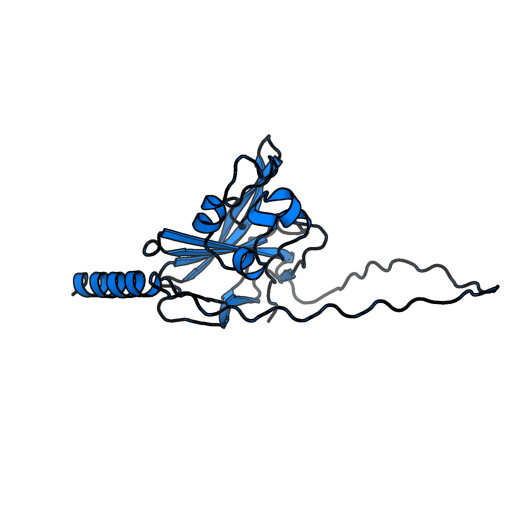52 4.028 1.00 97.69 112 ASN A N 1
ATOM 826 C CA . ASN A 1 112 ? -12.165 1.337 3.972 1.00 97.69 112 ASN A CA 1
ATOM 827 C C . ASN A 1 112 ? -12.227 1.929 5.388 1.00 97.69 112 ASN A C 1
ATOM 829 O O . ASN A 1 112 ? -13.240 1.783 6.074 1.00 97.69 112 ASN A O 1
ATOM 833 N N . LEU A 1 113 ? -11.133 2.540 5.834 1.00 97.88 113 LEU A N 1
ATOM 834 C CA . LEU A 1 113 ? -11.011 3.148 7.159 1.00 97.88 113 LEU A CA 1
ATOM 835 C C . LEU A 1 113 ? -11.176 4.666 7.110 1.00 97.88 113 LEU A C 1
ATOM 837 O O . LEU A 1 113 ? -11.742 5.259 8.025 1.00 97.88 113 LEU A O 1
ATOM 841 N N . LEU A 1 114 ? -10.627 5.288 6.070 1.00 97.38 114 LEU A N 1
ATOM 842 C CA . LEU A 1 114 ? -10.608 6.729 5.884 1.00 97.38 114 LEU A CA 1
ATOM 843 C C . LEU A 1 114 ? -10.412 7.037 4.401 1.00 97.38 114 LEU A C 1
ATOM 845 O O . LEU A 1 114 ? -9.621 6.385 3.722 1.00 97.38 114 LEU A O 1
ATOM 849 N N . THR A 1 115 ? -11.087 8.072 3.917 1.00 97.88 115 THR A N 1
ATOM 850 C CA . THR A 1 115 ? -10.818 8.681 2.612 1.00 97.88 115 THR A CA 1
ATOM 851 C C . THR A 1 115 ? -10.570 10.169 2.822 1.00 97.88 115 THR A C 1
ATOM 853 O O . THR A 1 115 ? -11.333 10.818 3.535 1.00 97.88 115 THR A O 1
ATOM 856 N N . ILE A 1 116 ? -9.492 10.695 2.242 1.00 95.56 116 ILE A N 1
ATOM 857 C CA . ILE A 1 116 ? -9.183 12.126 2.214 1.00 95.56 116 ILE A CA 1
ATOM 858 C C . ILE A 1 116 ? -9.215 12.573 0.757 1.00 95.56 116 ILE A C 1
ATOM 860 O O . ILE A 1 116 ? -8.447 12.069 -0.064 1.00 95.56 116 ILE A O 1
ATOM 864 N N . ASP A 1 117 ? -10.111 13.510 0.463 1.00 94.50 117 ASP A N 1
ATOM 865 C CA . ASP A 1 117 ? -10.295 14.100 -0.856 1.00 94.50 117 ASP A CA 1
ATOM 866 C C . ASP A 1 117 ? -10.739 15.567 -0.697 1.00 94.50 117 ASP A C 1
ATOM 868 O O . ASP A 1 117 ? -11.760 15.813 -0.046 1.00 94.50 117 ASP A O 1
ATOM 872 N N . PRO A 1 118 ? -9.990 16.548 -1.220 1.00 92.75 118 PRO A N 1
ATOM 873 C CA . PRO A 1 118 ? -8.710 16.396 -1.912 1.00 92.75 118 PRO A CA 1
ATOM 874 C C . PRO A 1 118 ? -7.541 16.077 -0.956 1.00 92.75 118 PRO A C 1
ATOM 876 O O . PRO A 1 118 ? -7.485 16.516 0.193 1.00 92.75 118 PRO A O 1
ATOM 879 N N . PHE A 1 119 ? -6.571 15.308 -1.445 1.00 94.56 119 PHE A N 1
ATOM 880 C CA . PHE A 1 119 ? -5.327 14.945 -0.766 1.00 94.56 119 PHE A CA 1
ATOM 881 C C . PHE A 1 119 ? -4.111 15.513 -1.502 1.00 94.56 119 PHE A C 1
ATOM 883 O O . PHE A 1 119 ? -4.118 15.634 -2.724 1.00 94.56 119 PHE A O 1
ATOM 890 N N . ALA A 1 120 ? -3.042 15.821 -0.758 1.00 92.56 120 ALA A N 1
ATOM 891 C CA . ALA A 1 120 ? -1.777 16.343 -1.286 1.00 92.56 120 ALA A CA 1
ATOM 892 C C . ALA A 1 120 ? -1.910 17.636 -2.120 1.00 92.56 120 ALA A C 1
ATOM 894 O O . ALA A 1 120 ? -1.154 17.847 -3.067 1.00 92.56 120 ALA A O 1
ATOM 895 N N . GLU A 1 121 ? -2.846 18.523 -1.758 1.00 87.56 121 GLU A N 1
ATOM 896 C CA . GLU A 1 121 ? -3.023 19.812 -2.445 1.00 87.56 121 GLU A CA 1
ATOM 897 C C . GLU A 1 121 ? -1.850 20.771 -2.228 1.00 87.56 121 GLU A C 1
ATOM 899 O O . GLU A 1 121 ? -1.378 21.396 -3.173 1.00 87.56 121 GLU A O 1
ATOM 904 N N . ASN A 1 122 ? -1.376 20.870 -0.981 1.00 75.38 122 ASN A N 1
ATOM 905 C CA . ASN A 1 122 ? -0.379 21.861 -0.557 1.00 75.38 122 ASN A CA 1
ATOM 906 C C . ASN A 1 122 ? 0.725 21.273 0.341 1.00 75.38 122 ASN A C 1
ATOM 908 O O . ASN A 1 122 ? 1.618 21.995 0.782 1.00 75.38 122 ASN A O 1
ATOM 912 N N . SER A 1 123 ? 0.650 19.982 0.677 1.00 67.25 123 SER A N 1
ATOM 913 C CA . SER A 1 123 ? 1.525 19.362 1.674 1.00 67.25 123 SER A CA 1
ATOM 914 C C . SER A 1 123 ? 2.806 18.815 1.047 1.00 67.25 123 SER A C 1
ATOM 916 O O . SER A 1 123 ? 2.769 17.814 0.333 1.00 67.25 123 SER A O 1
ATOM 918 N N . SER A 1 124 ? 3.937 19.423 1.397 1.00 63.88 124 SER A N 1
ATOM 919 C CA . SER A 1 124 ? 5.272 18.835 1.255 1.00 63.88 124 SER A CA 1
ATOM 920 C C . SER A 1 124 ? 5.776 18.421 2.642 1.00 63.88 124 SER A C 1
ATOM 922 O O . SER A 1 124 ? 5.617 19.178 3.600 1.00 63.88 124 SER A O 1
ATOM 924 N N . GLY A 1 125 ? 6.408 17.252 2.770 1.00 68.81 125 GLY A N 1
ATOM 925 C CA . GLY A 1 125 ? 7.022 16.795 4.025 1.00 68.81 125 GLY A CA 1
ATOM 926 C C . GLY A 1 125 ? 6.232 15.725 4.787 1.00 68.81 125 GLY A C 1
ATOM 927 O O . GLY A 1 125 ? 5.416 15.007 4.211 1.00 68.81 125 GLY A O 1
ATOM 928 N N . LYS A 1 126 ? 6.548 15.563 6.081 1.00 76.62 126 LYS A N 1
ATOM 929 C CA . LYS A 1 126 ? 5.925 14.558 6.962 1.00 76.62 126 LYS A CA 1
ATO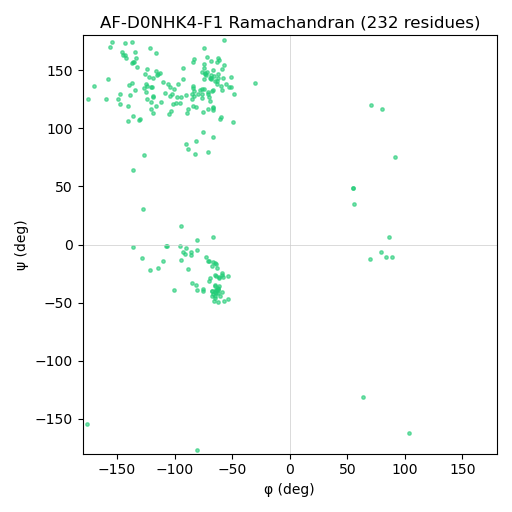M 930 C C . LYS A 1 126 ? 4.546 15.033 7.417 1.00 76.62 126 LYS A C 1
ATOM 932 O O . LYS A 1 126 ? 4.407 16.171 7.860 1.00 76.62 126 LYS A O 1
ATOM 937 N N . THR A 1 127 ? 3.541 14.172 7.340 1.00 87.75 127 THR A N 1
ATOM 938 C CA . THR A 1 127 ? 2.163 14.472 7.761 1.00 87.75 127 THR A CA 1
ATOM 939 C C . THR A 1 127 ? 1.541 13.236 8.408 1.00 87.75 127 THR A C 1
ATOM 941 O O . THR A 1 127 ? 2.053 12.125 8.253 1.00 87.75 127 THR A O 1
ATOM 944 N N . SER A 1 128 ? 0.452 13.420 9.152 1.00 92.44 128 SER A N 1
ATOM 945 C CA . SER A 1 128 ? -0.263 12.325 9.799 1.00 92.44 128 SER A CA 1
ATOM 946 C C . SER A 1 128 ? -1.772 12.551 9.835 1.00 92.44 128 SER A C 1
ATOM 948 O O . SER A 1 128 ? -2.259 13.668 9.661 1.00 92.44 128 SER A O 1
ATOM 950 N N . THR A 1 129 ? -2.507 11.473 10.087 1.00 93.88 129 THR A N 1
ATOM 951 C CA . THR A 1 129 ? -3.917 11.495 10.490 1.00 93.88 129 THR A CA 1
ATOM 952 C C . THR A 1 129 ? -4.175 10.392 11.511 1.00 93.88 129 THR A C 1
ATOM 954 O O . THR A 1 129 ? -3.310 9.548 11.759 1.00 93.88 129 THR A O 1
ATOM 957 N N . THR A 1 130 ? -5.376 10.373 12.072 1.00 97.06 130 THR A N 1
ATOM 958 C CA . THR A 1 130 ? -5.842 9.315 12.967 1.00 97.06 130 THR A CA 1
ATOM 959 C C . THR A 1 130 ? -6.917 8.491 12.264 1.00 97.06 130 THR A C 1
ATOM 961 O O . THR A 1 130 ? -7.783 9.032 11.577 1.00 97.06 130 THR A O 1
ATOM 964 N N . ALA A 1 131 ? -6.873 7.175 12.448 1.00 97.31 131 ALA A N 1
ATOM 965 C CA . ALA A 1 131 ? -7.863 6.238 11.936 1.00 97.31 131 ALA A CA 1
ATOM 966 C C . ALA A 1 131 ? -8.271 5.235 13.021 1.00 97.31 131 ALA A C 1
ATOM 968 O O . ALA A 1 131 ? -7.595 5.087 14.037 1.00 97.31 131 ALA A O 1
ATOM 969 N N . THR A 1 132 ? -9.371 4.522 12.788 1.00 97.50 132 THR A N 1
ATOM 970 C CA . THR A 1 132 ? -9.880 3.491 13.698 1.00 97.50 132 THR A CA 1
ATOM 971 C C . THR A 1 132 ? -10.253 2.255 12.895 1.00 97.50 132 THR A C 1
ATOM 973 O O . THR A 1 132 ? -10.951 2.357 11.888 1.00 97.50 132 THR A O 1
ATOM 976 N N . ILE A 1 133 ? -9.823 1.073 13.344 1.00 97.00 133 ILE A N 1
ATOM 977 C CA . ILE A 1 133 ? -10.260 -0.193 12.742 1.00 97.00 133 ILE A CA 1
ATOM 978 C C . ILE A 1 133 ? -11.688 -0.511 13.215 1.00 97.00 133 ILE A C 1
ATOM 980 O O . ILE A 1 133 ? -11.904 -0.564 14.427 1.00 97.00 133 ILE A O 1
ATOM 984 N N . PRO A 1 134 ? -12.661 -0.765 12.318 1.00 94.69 134 PRO A N 1
ATOM 985 C CA . PRO A 1 134 ? -14.005 -1.175 12.708 1.00 94.69 134 PRO A CA 1
ATOM 986 C C . PRO A 1 134 ? -14.000 -2.462 13.536 1.00 94.69 134 PRO A C 1
ATOM 988 O O . PRO A 1 134 ? -13.260 -3.402 13.248 1.00 94.69 134 PRO A O 1
ATOM 991 N N . THR A 1 135 ? -14.894 -2.557 14.519 1.00 95.12 135 THR A N 1
ATOM 992 C CA . THR A 1 135 ? -15.055 -3.760 15.360 1.00 95.12 135 THR A CA 1
ATOM 993 C C . THR A 1 135 ? -15.519 -4.997 14.585 1.00 95.12 135 THR A C 1
ATOM 995 O O . THR A 1 135 ? -15.345 -6.116 15.062 1.00 95.12 135 THR A O 1
ATOM 998 N N . SER A 1 136 ? -16.042 -4.819 13.368 1.00 92.69 136 SER A N 1
ATOM 999 C CA . SER A 1 136 ? -16.390 -5.901 12.439 1.00 92.69 136 SER A CA 1
ATOM 1000 C C . SER A 1 136 ? -15.175 -6.616 11.830 1.00 92.69 136 SER A C 1
ATOM 1002 O O . SER A 1 136 ? -15.323 -7.704 11.273 1.00 92.69 136 SER A O 1
ATOM 1004 N N . VAL A 1 137 ? -13.966 -6.056 11.941 1.00 94.00 137 VAL A N 1
ATOM 1005 C CA . VAL A 1 137 ? -12.734 -6.686 11.446 1.00 94.00 137 VAL A CA 1
ATOM 1006 C C . VAL A 1 137 ? -12.248 -7.716 12.465 1.00 94.00 137 VAL A C 1
ATOM 1008 O O . VAL A 1 137 ? -11.466 -7.427 13.368 1.00 94.00 137 VAL A O 1
ATOM 1011 N N . THR A 1 138 ? -12.733 -8.949 12.328 1.00 93.38 138 THR A N 1
ATOM 1012 C CA . THR A 1 138 ? -12.457 -10.051 13.268 1.00 93.38 138 THR A CA 1
ATOM 1013 C C . THR A 1 138 ? -11.505 -11.118 12.728 1.00 93.38 138 THR A C 1
ATOM 1015 O O . THR A 1 138 ? -11.187 -12.062 13.451 1.00 93.38 138 THR A O 1
ATOM 1018 N N . TRP A 1 139 ? -11.050 -10.974 11.484 1.00 93.69 139 TRP A N 1
ATOM 1019 C CA . TRP A 1 139 ? -10.361 -12.016 10.717 1.00 93.69 139 TRP A CA 1
ATOM 1020 C C . TRP A 1 139 ? -8.870 -11.748 10.476 1.00 93.69 139 TRP A C 1
ATOM 1022 O O . TRP A 1 139 ? -8.173 -12.667 10.078 1.00 93.69 139 TRP A O 1
ATOM 1032 N N . CYS A 1 140 ? -8.369 -10.529 10.700 1.00 97.06 140 CYS A N 1
ATOM 1033 C CA . CYS A 1 140 ? -6.939 -10.234 10.589 1.00 97.06 140 CYS A CA 1
ATOM 1034 C C . CYS A 1 140 ? -6.265 -10.501 11.937 1.00 97.06 140 CYS A C 1
ATOM 1036 O O . CYS A 1 140 ? -6.160 -9.591 12.756 1.00 97.06 140 CYS A O 1
ATOM 1038 N N . ARG A 1 141 ? -5.932 -11.760 12.237 1.00 96.12 141 ARG A N 1
ATOM 1039 C CA . ARG A 1 141 ? -5.518 -12.194 13.586 1.00 96.12 141 ARG A CA 1
ATOM 1040 C C . ARG A 1 141 ? -4.070 -12.656 13.659 1.00 96.12 141 ARG A C 1
ATOM 1042 O O . ARG A 1 141 ? -3.499 -12.658 14.748 1.00 96.12 141 ARG A O 1
ATOM 1049 N N . SER A 1 142 ? -3.483 -13.010 12.529 1.00 96.75 142 SER A N 1
ATOM 1050 C CA . SER A 1 142 ? -2.122 -13.501 12.406 1.00 96.75 142 SER A CA 1
ATOM 1051 C C . SER A 1 142 ? -1.317 -12.647 11.422 1.00 96.75 142 SER A C 1
ATOM 1053 O O . SER A 1 142 ? -1.886 -12.073 10.490 1.00 96.75 142 SER A O 1
ATOM 1055 N N . PRO A 1 143 ? 0.013 -12.546 11.614 1.00 96.94 143 PRO A N 1
ATOM 1056 C CA . PRO A 1 143 ? 0.903 -11.965 10.617 1.00 96.94 143 PRO A CA 1
ATOM 1057 C C . PRO A 1 143 ? 0.642 -12.543 9.222 1.00 96.94 143 PRO A C 1
ATOM 1059 O O . PRO A 1 143 ? 0.583 -13.760 9.058 1.00 96.94 143 PRO A O 1
ATOM 1062 N N . GLY A 1 144 ? 0.468 -11.666 8.234 1.00 96.62 144 GLY A N 1
ATOM 1063 C CA . GLY A 1 144 ? 0.168 -12.056 6.857 1.00 96.62 144 GLY A CA 1
ATOM 1064 C C . GLY A 1 144 ? -1.319 -12.221 6.527 1.00 96.62 144 GLY A C 1
ATOM 1065 O O . GLY A 1 144 ? -1.641 -12.255 5.344 1.00 96.62 144 GLY A O 1
ATOM 1066 N N . ASP A 1 145 ? -2.240 -12.232 7.500 1.00 97.81 145 ASP A N 1
ATOM 1067 C CA . ASP A 1 145 ? -3.685 -12.285 7.205 1.00 97.81 145 ASP A CA 1
ATOM 1068 C C . ASP A 1 145 ? -4.171 -11.029 6.469 1.00 97.81 145 ASP A C 1
ATOM 1070 O O . ASP A 1 145 ? -5.106 -11.075 5.663 1.00 97.81 145 ASP A O 1
ATOM 1074 N N . CYS A 1 146 ? -3.581 -9.878 6.796 1.00 98.56 146 CYS A N 1
ATOM 1075 C CA . CYS A 1 146 ? -3.933 -8.594 6.215 1.00 98.56 146 CYS A CA 1
ATOM 1076 C C . CYS A 1 146 ? -2.786 -7.587 6.291 1.00 98.56 146 CYS A C 1
ATOM 1078 O O . CYS A 1 146 ? -1.790 -7.792 6.983 1.00 98.56 146 CYS A O 1
ATOM 1080 N N . ALA A 1 147 ? -2.962 -6.470 5.594 1.00 98.69 147 ALA A N 1
ATOM 1081 C CA . ALA A 1 147 ? -2.132 -5.288 5.753 1.00 98.69 147 ALA A CA 1
ATOM 1082 C C . ALA A 1 147 ? -3.003 -4.030 5.817 1.00 98.69 147 ALA A C 1
ATOM 1084 O O . ALA A 1 147 ? -4.134 -4.008 5.325 1.00 98.69 147 ALA A O 1
ATOM 1085 N N . LEU A 1 148 ? -2.463 -2.971 6.411 1.00 98.69 148 LEU A N 1
ATOM 1086 C CA . LEU A 1 148 ? -2.980 -1.619 6.267 1.00 98.69 148 LEU A CA 1
ATOM 1087 C C . LEU A 1 148 ? -2.392 -1.022 4.989 1.00 98.69 148 LEU A C 1
ATOM 1089 O O . LEU A 1 148 ? -1.177 -0.882 4.884 1.00 98.69 148 LEU A O 1
ATOM 1093 N N . GLN A 1 149 ? -3.240 -0.664 4.036 1.00 98.75 149 GLN A N 1
ATOM 1094 C CA . GLN A 1 149 ? -2.854 -0.015 2.792 1.00 98.75 149 GLN A CA 1
ATOM 1095 C C . GLN A 1 149 ? -3.135 1.482 2.883 1.00 98.75 149 GLN A C 1
ATOM 1097 O O . GLN A 1 149 ? -4.281 1.899 3.055 1.00 98.75 149 GLN A O 1
ATOM 1102 N N . PHE A 1 150 ? -2.086 2.278 2.714 1.00 98.25 150 PHE A N 1
ATOM 1103 C CA . PHE A 1 150 ? -2.183 3.668 2.296 1.00 98.25 150 PHE A CA 1
ATOM 1104 C C . PHE A 1 150 ? -2.166 3.685 0.766 1.00 98.25 150 PHE A C 1
ATOM 1106 O O . PHE A 1 150 ? -1.185 3.260 0.158 1.00 98.25 150 PHE A O 1
ATOM 1113 N N . TYR A 1 151 ? -3.247 4.139 0.142 1.00 98.38 151 TYR A N 1
ATOM 1114 C CA . TYR A 1 151 ? -3.362 4.245 -1.308 1.00 98.38 151 TYR A CA 1
ATOM 1115 C C . TYR A 1 151 ? -3.613 5.697 -1.683 1.00 98.38 151 TYR A C 1
ATOM 1117 O O . TYR A 1 151 ? -4.648 6.250 -1.329 1.00 98.38 151 TYR A O 1
ATOM 1125 N N . TRP A 1 152 ? -2.695 6.318 -2.415 1.00 98.00 152 TRP A N 1
ATOM 1126 C CA . TRP A 1 152 ? -2.900 7.654 -2.970 1.00 98.00 152 TRP A CA 1
ATOM 1127 C C . TRP A 1 152 ? -2.840 7.598 -4.491 1.00 98.00 152 TRP A C 1
ATOM 1129 O O . TRP A 1 152 ? -1.872 7.089 -5.052 1.00 98.00 152 TRP A O 1
ATOM 1139 N N . HIS A 1 153 ? -3.867 8.123 -5.153 1.00 98.19 153 HIS A N 1
ATOM 1140 C CA . HIS A 1 153 ? -3.903 8.262 -6.604 1.00 98.19 153 HIS A CA 1
ATOM 1141 C C . HIS A 1 153 ? -4.165 9.708 -7.003 1.00 98.19 153 HIS A C 1
ATOM 1143 O O . HIS A 1 153 ? -5.017 10.371 -6.414 1.00 98.19 153 HIS A O 1
ATOM 1149 N N . SER A 1 154 ? -3.456 10.181 -8.024 1.00 97.75 154 SER A N 1
ATOM 1150 C CA . SER A 1 154 ? -3.691 11.477 -8.653 1.00 97.75 154 SER A CA 1
ATOM 1151 C C . SER A 1 154 ? -4.067 11.286 -10.118 1.00 97.75 154 SER A C 1
ATOM 1153 O O . SER A 1 154 ? -3.207 10.957 -10.935 1.00 97.75 154 SER A O 1
ATOM 1155 N N . ASP A 1 155 ? -5.312 11.609 -10.480 1.00 97.06 155 ASP A N 1
ATOM 1156 C CA . ASP A 1 155 ? -5.739 11.687 -11.888 1.00 97.06 155 ASP A CA 1
ATOM 1157 C C . ASP A 1 155 ? -4.957 12.764 -12.658 1.00 97.06 155 ASP A C 1
ATOM 1159 O O . ASP A 1 155 ? -4.741 12.688 -13.873 1.00 97.06 155 ASP A O 1
ATOM 1163 N N . LEU A 1 156 ? -4.514 13.804 -11.942 1.00 94.81 156 LEU A N 1
ATOM 1164 C CA . LEU A 1 156 ? -3.780 14.922 -12.517 1.00 94.81 156 LEU A CA 1
ATOM 1165 C C . LEU A 1 156 ? -2.400 14.496 -13.027 1.00 94.81 156 LEU A C 1
ATOM 1167 O O . LEU A 1 156 ? -1.987 14.944 -14.103 1.00 94.81 156 LEU A O 1
ATOM 1171 N N . ALA A 1 157 ? -1.702 13.674 -12.244 1.00 95.44 157 ALA A N 1
ATOM 1172 C CA . ALA A 1 157 ? -0.382 13.150 -12.569 1.00 95.44 157 ALA A CA 1
ATOM 1173 C C . ALA A 1 157 ? -0.436 11.768 -13.243 1.00 95.44 157 ALA A C 1
ATOM 1175 O O . ALA A 1 157 ? 0.568 11.345 -13.811 1.00 95.44 157 ALA A O 1
ATOM 1176 N N . SER A 1 158 ? -1.593 11.097 -13.209 1.00 97.31 158 SER A N 1
ATOM 1177 C CA . SER A 1 158 ? -1.775 9.699 -13.624 1.00 97.31 158 SER A CA 1
ATOM 1178 C C . SER A 1 158 ? -0.806 8.769 -12.890 1.00 97.31 158 SER A C 1
ATOM 1180 O O . SER A 1 158 ? -0.072 7.998 -13.504 1.00 97.31 158 SER A O 1
ATOM 1182 N N . GLN A 1 159 ? -0.754 8.922 -11.566 1.00 97.69 159 GLN A N 1
ATOM 1183 C CA . GLN A 1 159 ? 0.250 8.306 -10.703 1.00 97.69 159 GLN A CA 1
ATOM 1184 C C . GLN A 1 159 ? -0.379 7.745 -9.434 1.00 97.69 159 GLN A C 1
ATOM 1186 O O . GLN A 1 159 ? -1.227 8.393 -8.813 1.00 97.69 159 GLN A O 1
ATOM 1191 N N . THR A 1 160 ? 0.091 6.565 -9.038 1.00 98.44 160 THR A N 1
ATOM 1192 C CA . THR A 1 160 ? -0.393 5.830 -7.873 1.00 98.44 160 THR A CA 1
ATOM 1193 C C . THR A 1 160 ? 0.744 5.525 -6.903 1.00 98.44 160 THR A C 1
ATOM 1195 O O . THR A 1 160 ? 1.824 5.067 -7.283 1.00 98.44 160 THR A O 1
ATOM 1198 N N . TYR A 1 161 ? 0.475 5.729 -5.617 1.00 97.75 161 TYR A N 1
ATOM 1199 C CA . TYR A 1 161 ? 1.408 5.565 -4.508 1.00 97.75 161 TYR A CA 1
ATOM 1200 C C . TYR A 1 161 ? 0.807 4.634 -3.447 1.00 97.75 161 TYR A C 1
ATOM 1202 O O . TYR A 1 161 ? 0.308 5.104 -2.421 1.00 97.75 161 TYR A O 1
ATOM 1210 N N . PRO A 1 162 ? 0.811 3.312 -3.685 1.00 97.88 162 PRO A N 1
ATOM 1211 C CA . PRO A 1 162 ? 0.404 2.344 -2.688 1.00 97.88 162 PRO A CA 1
ATOM 1212 C C . PRO A 1 162 ? 1.570 2.010 -1.754 1.00 97.88 162 PRO A C 1
ATOM 1214 O O . PRO A 1 162 ? 2.692 1.746 -2.198 1.00 97.88 162 PRO A O 1
ATOM 1217 N N . THR A 1 163 ? 1.278 1.954 -0.461 1.00 96.88 163 THR A N 1
ATOM 1218 C CA . THR A 1 163 ? 2.212 1.505 0.572 1.00 96.88 163 THR A CA 1
ATOM 1219 C C . THR A 1 163 ? 1.456 0.648 1.575 1.00 96.88 163 THR A C 1
ATOM 1221 O O . THR A 1 163 ? 0.349 1.003 1.978 1.00 96.88 163 THR A O 1
ATOM 1224 N N . CYS A 1 164 ? 2.044 -0.469 1.996 1.00 98.56 164 CYS A N 1
ATOM 1225 C CA . CYS A 1 164 ? 1.414 -1.379 2.946 1.00 98.56 164 CYS A CA 1
ATOM 1226 C C . CYS A 1 164 ? 2.240 -1.516 4.220 1.00 98.56 164 CYS A C 1
ATOM 1228 O O . CYS A 1 16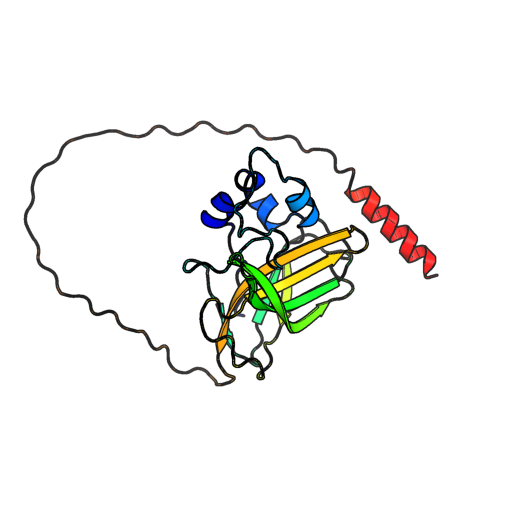4 ? 3.466 -1.539 4.161 1.00 98.56 164 CYS A O 1
ATOM 1230 N N . ALA A 1 165 ? 1.558 -1.621 5.354 1.00 98.62 165 ALA A N 1
ATOM 1231 C CA . ALA A 1 165 ? 2.123 -1.935 6.660 1.00 98.62 165 ALA A CA 1
ATOM 1232 C C . ALA A 1 165 ? 1.480 -3.220 7.186 1.00 98.62 165 ALA A C 1
ATOM 1234 O O . ALA A 1 165 ? 0.259 -3.377 7.106 1.00 98.62 165 ALA A O 1
ATOM 1235 N N . ASP A 1 166 ? 2.282 -4.132 7.728 1.00 98.62 166 ASP A N 1
ATOM 1236 C CA . ASP A 1 166 ? 1.752 -5.368 8.294 1.00 98.62 166 ASP A CA 1
ATOM 1237 C C . ASP A 1 166 ? 1.123 -5.098 9.657 1.00 98.62 166 ASP A C 1
ATOM 1239 O O . ASP A 1 166 ? 1.711 -4.462 10.537 1.00 98.62 166 ASP A O 1
ATOM 1243 N N . ILE A 1 167 ? -0.107 -5.572 9.823 1.00 98.44 167 ILE A N 1
ATOM 1244 C CA . ILE A 1 167 ? -0.882 -5.381 11.042 1.00 98.44 167 ILE A CA 1
ATOM 1245 C C . ILE A 1 167 ? -1.510 -6.700 11.466 1.00 98.44 167 ILE A C 1
ATOM 1247 O O . ILE A 1 167 ? -1.712 -7.603 10.658 1.00 98.44 167 ILE A O 1
ATOM 1251 N N . LEU A 1 168 ? -1.887 -6.771 12.733 1.00 97.06 168 LEU A N 1
ATOM 1252 C CA . LEU A 1 168 ? -2.912 -7.696 13.184 1.00 97.06 168 LEU A CA 1
ATOM 1253 C C . LEU A 1 168 ? -3.900 -6.933 14.064 1.00 97.06 168 LEU A C 1
ATOM 1255 O O . LEU A 1 168 ? -3.566 -5.916 14.675 1.00 97.06 168 LEU A O 1
ATOM 1259 N N . VAL A 1 169 ? -5.138 -7.403 14.102 1.00 96.62 169 VAL A N 1
ATOM 1260 C CA . VAL A 1 169 ? -6.247 -6.739 14.779 1.00 96.62 169 VAL A CA 1
ATOM 1261 C C . VAL A 1 169 ? -6.667 -7.577 15.973 1.00 96.62 169 VAL A C 1
ATOM 1263 O O . VAL A 1 169 ? -7.061 -8.733 15.826 1.00 96.62 169 VAL A O 1
ATOM 1266 N N . ARG A 1 170 ? -6.642 -7.001 17.174 1.00 93.44 170 ARG A N 1
ATOM 1267 C CA . ARG A 1 170 ? -7.216 -7.575 18.400 1.00 93.44 170 ARG A CA 1
ATOM 1268 C C . ARG A 1 170 ? -8.650 -7.083 18.595 1.00 93.44 170 ARG A C 1
ATOM 1270 O O . ARG A 1 170 ? -9.039 -6.037 18.081 1.00 93.44 170 ARG A O 1
ATOM 1277 N N . GLY A 1 171 ? -9.480 -7.895 19.256 1.00 82.56 171 GLY A N 1
ATOM 1278 C CA . GLY A 1 171 ? -10.881 -7.548 19.517 1.00 82.56 171 GLY A CA 1
ATOM 1279 C C . GLY A 1 171 ? -10.998 -6.287 20.374 1.00 82.56 171 GLY A C 1
ATOM 1280 O O . GLY A 1 171 ? -10.052 -5.927 21.072 1.00 82.56 171 GLY A O 1
ATOM 1281 N N . SER A 1 172 ? -12.157 -5.628 20.328 1.00 65.50 172 SER A N 1
ATOM 1282 C CA . SER A 1 172 ? -12.461 -4.462 21.160 1.00 65.50 172 SER A CA 1
ATOM 1283 C C . SER A 1 172 ? -12.646 -4.889 22.623 1.00 65.50 172 SER A C 1
ATOM 1285 O O . SER A 1 172 ? -13.765 -5.088 23.091 1.00 65.50 172 SER A O 1
ATOM 1287 N N . GLY A 1 173 ? -11.544 -5.107 23.333 1.00 51.06 173 GLY A N 1
ATOM 1288 C CA . GLY A 1 173 ? -11.511 -5.435 24.754 1.00 51.06 173 GLY A CA 1
ATOM 1289 C C . GLY A 1 173 ? -10.248 -4.846 25.372 1.00 51.06 173 GLY A C 1
ATOM 1290 O O . GLY A 1 173 ? -9.170 -4.991 24.804 1.00 51.06 173 GLY A O 1
ATOM 1291 N N . GLY A 1 174 ? -10.408 -4.123 26.484 1.00 44.19 174 GLY A N 1
ATOM 1292 C CA . GLY A 1 174 ? -9.350 -3.381 27.179 1.00 44.19 174 GLY A CA 1
ATOM 1293 C C . GLY A 1 174 ? -8.141 -4.224 27.622 1.00 44.19 174 GLY A C 1
ATOM 1294 O O . GLY A 1 174 ? -8.114 -5.442 27.447 1.00 44.19 174 GLY A O 1
ATOM 1295 N N . PRO A 1 175 ? -7.110 -3.576 28.192 1.00 54.22 175 PRO A N 1
ATOM 1296 C CA . PRO A 1 175 ? -5.778 -4.148 28.328 1.00 54.22 175 PRO A CA 1
ATOM 1297 C C . PRO A 1 175 ? -5.792 -5.338 29.286 1.00 54.22 175 PRO A C 1
ATOM 1299 O O . PRO A 1 175 ? -6.069 -5.184 30.473 1.00 54.22 175 PRO A O 1
ATOM 1302 N N . SER A 1 176 ? -5.463 -6.529 28.792 1.00 46.19 176 SER A N 1
ATOM 1303 C CA . SER A 1 176 ? -5.066 -7.648 29.644 1.00 46.19 176 SER A CA 1
ATOM 1304 C C . SER A 1 176 ? -4.279 -8.687 28.862 1.00 46.19 176 SER A C 1
ATOM 1306 O O . SER A 1 176 ? -4.748 -9.227 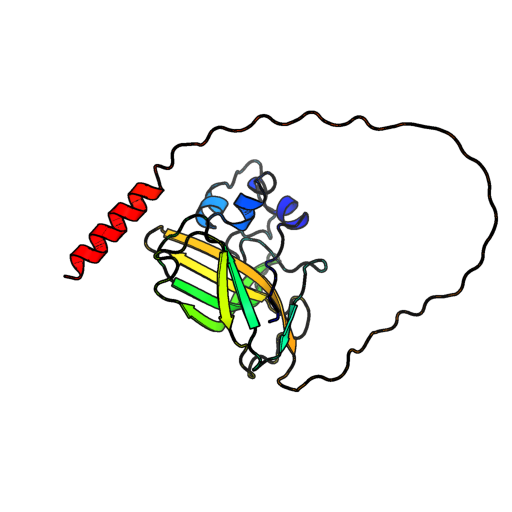27.865 1.00 46.19 176 SER A O 1
ATOM 1308 N N . GLY A 1 177 ? -3.092 -8.987 29.386 1.00 40.59 177 GLY A N 1
ATOM 1309 C CA . GLY A 1 177 ? -2.429 -10.264 29.171 1.00 40.59 177 GLY A CA 1
ATOM 1310 C C . GLY A 1 177 ? -1.482 -10.310 27.985 1.00 40.59 177 GLY A C 1
ATOM 1311 O O . GLY A 1 177 ? -1.749 -10.975 26.989 1.00 40.59 177 GLY A O 1
ATOM 1312 N N . GLN A 1 178 ? -0.313 -9.694 28.148 1.00 45.69 178 GLN A N 1
ATOM 1313 C CA . GLN A 1 178 ? 0.907 -10.210 27.541 1.00 45.69 178 GLN A CA 1
ATOM 1314 C C . GLN A 1 178 ? 1.001 -11.707 27.882 1.00 45.69 178 GLN A C 1
ATOM 1316 O O . GLN A 1 178 ? 1.288 -12.068 29.020 1.00 45.69 178 GLN A O 1
ATOM 1321 N N . THR A 1 179 ? 0.723 -12.579 26.914 1.00 36.03 179 THR A N 1
ATOM 1322 C CA . THR A 1 179 ? 1.135 -13.980 27.015 1.00 36.03 179 THR A CA 1
ATOM 1323 C C . THR A 1 179 ? 2.515 -14.035 26.388 1.00 36.03 179 THR A C 1
ATOM 1325 O O . THR A 1 179 ? 2.671 -14.217 25.184 1.00 36.03 179 THR A O 1
ATOM 1328 N N . THR A 1 180 ? 3.531 -13.763 27.203 1.00 42.84 180 THR A N 1
ATOM 1329 C CA . THR A 1 180 ? 4.896 -14.173 26.902 1.00 42.84 180 THR A CA 1
ATOM 1330 C C . THR A 1 180 ? 4.895 -15.695 26.814 1.00 42.84 180 THR A C 1
ATOM 1332 O O . THR A 1 180 ? 4.799 -16.391 27.823 1.00 42.84 180 THR A O 1
ATOM 1335 N N . SER A 1 181 ? 5.021 -16.239 25.605 1.00 42.31 181 SER A N 1
ATOM 1336 C CA . SER A 1 181 ? 5.553 -17.591 25.458 1.00 42.31 181 SER A CA 1
ATOM 1337 C C . SER A 1 181 ? 7.014 -17.546 25.897 1.00 42.31 181 SER A C 1
ATOM 1339 O O . SER A 1 181 ? 7.911 -17.194 25.134 1.00 42.31 181 SER A O 1
ATOM 1341 N N . ALA A 1 182 ? 7.230 -17.836 27.178 1.00 40.00 182 ALA A N 1
ATOM 1342 C CA . ALA A 1 182 ? 8.538 -18.091 27.746 1.00 40.00 182 ALA A CA 1
ATOM 1343 C C . ALA A 1 182 ? 9.153 -19.292 27.018 1.00 40.00 182 ALA A C 1
ATOM 1345 O O . ALA A 1 182 ? 8.696 -20.423 27.171 1.00 40.00 182 ALA A O 1
ATOM 1346 N N . THR A 1 183 ? 10.186 -19.040 26.214 1.00 40.91 183 THR A N 1
ATOM 1347 C CA . THR A 1 183 ? 11.064 -20.110 25.739 1.00 40.91 183 THR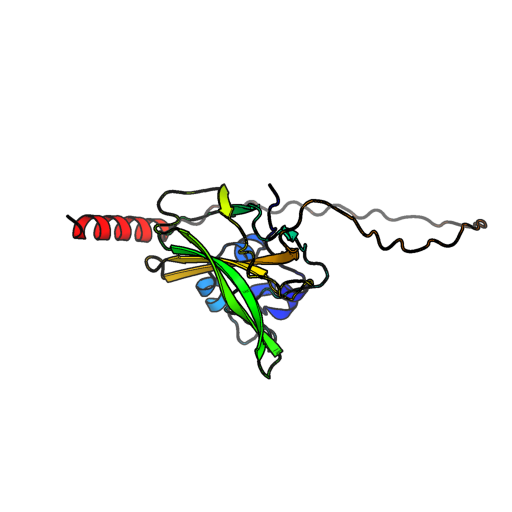 A CA 1
ATOM 1348 C C . THR A 1 183 ? 12.058 -20.395 26.855 1.00 40.91 183 THR A C 1
ATOM 1350 O O . THR A 1 183 ? 12.779 -19.511 27.314 1.00 40.91 183 THR A O 1
ATOM 1353 N N . THR A 1 184 ? 12.011 -21.622 27.351 1.00 42.62 184 THR A N 1
ATOM 1354 C CA . THR A 1 184 ? 12.807 -22.143 28.457 1.00 42.62 184 THR A CA 1
ATOM 1355 C C . THR A 1 184 ? 14.286 -22.206 28.061 1.00 42.62 184 THR A C 1
ATOM 1357 O O . THR A 1 184 ? 14.648 -22.934 27.140 1.00 42.62 184 THR A O 1
ATOM 1360 N N . SER A 1 185 ? 15.147 -21.463 28.760 1.00 44.94 185 SER A N 1
ATOM 1361 C CA . SER A 1 185 ? 16.606 -21.626 28.688 1.00 44.94 185 SER A CA 1
ATOM 1362 C C . SER A 1 185 ? 17.048 -22.882 29.454 1.00 44.94 185 SER A C 1
ATOM 1364 O O . SER A 1 185 ? 16.632 -23.047 30.604 1.00 44.94 185 SER A O 1
ATOM 1366 N N . PRO A 1 186 ? 17.929 -23.735 28.905 1.00 55.22 186 PRO A N 1
ATOM 1367 C CA . PRO A 1 186 ? 18.705 -24.683 29.697 1.00 55.22 186 PRO A CA 1
ATOM 1368 C C . PRO A 1 186 ? 19.986 -24.038 30.279 1.00 55.22 186 PRO A C 1
ATOM 1370 O O . PRO A 1 186 ? 20.447 -23.013 29.769 1.00 55.22 186 PRO A O 1
ATOM 1373 N N . PRO A 1 187 ? 20.545 -24.600 31.37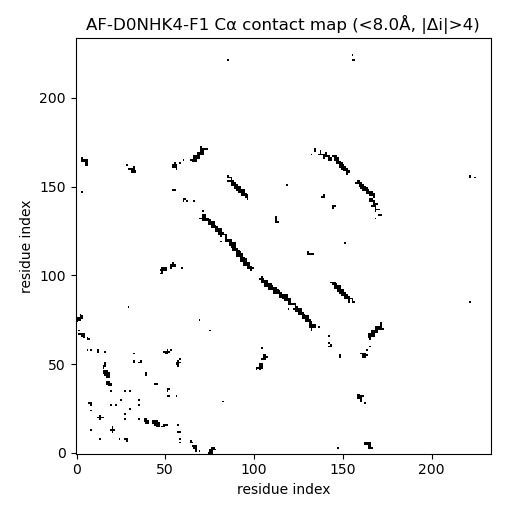0 1.00 48.59 187 PRO A N 1
ATOM 1374 C CA . PRO A 1 187 ? 21.549 -23.946 32.208 1.00 48.59 187 PRO A CA 1
ATOM 1375 C C . PRO A 1 187 ? 22.991 -24.057 31.688 1.00 48.59 187 PRO A C 1
ATOM 1377 O O . PRO A 1 187 ? 23.348 -24.948 30.921 1.00 48.59 187 PRO A O 1
ATOM 1380 N N . SER A 1 188 ? 23.812 -23.133 32.192 1.00 42.16 188 SER A N 1
ATOM 1381 C CA . SER A 1 188 ? 25.246 -22.954 31.968 1.00 42.16 188 SER A CA 1
ATOM 1382 C C . SER A 1 188 ? 26.120 -24.144 32.377 1.00 42.16 188 SER A C 1
ATOM 1384 O O . SER A 1 188 ? 26.037 -24.620 33.507 1.00 42.16 188 SER A O 1
ATOM 1386 N N . THR A 1 189 ? 27.088 -24.479 31.520 1.00 42.03 189 THR A N 1
ATOM 1387 C CA . THR A 1 189 ? 28.352 -25.130 31.901 1.00 42.03 189 THR A CA 1
ATOM 1388 C C . THR A 1 189 ? 29.509 -24.546 31.081 1.00 42.03 189 THR A C 1
ATOM 1390 O O . THR A 1 189 ? 29.527 -24.657 29.858 1.00 42.03 189 THR A O 1
ATOM 1393 N N . THR A 1 190 ? 30.485 -23.953 31.761 1.00 46.09 190 THR A N 1
ATOM 1394 C CA . THR A 1 190 ? 31.864 -23.673 31.300 1.00 46.09 190 THR A CA 1
ATOM 1395 C C . THR A 1 190 ? 32.815 -24.499 32.192 1.00 46.09 190 THR A C 1
ATOM 1397 O O . THR A 1 190 ? 32.363 -24.901 33.268 1.00 46.09 190 THR A O 1
ATOM 1400 N N . PRO A 1 191 ? 34.113 -24.728 31.869 1.00 55.56 191 PRO A N 1
ATOM 1401 C CA . PRO A 1 191 ? 34.924 -24.171 30.772 1.00 55.56 191 PRO A CA 1
ATOM 1402 C C . PRO A 1 191 ? 35.825 -25.190 30.025 1.00 55.56 191 PRO A C 1
ATOM 1404 O O . PRO A 1 191 ? 35.987 -26.325 30.463 1.00 55.56 191 PRO A O 1
ATOM 1407 N N . SER A 1 192 ? 36.487 -24.745 28.943 1.00 36.50 192 SER A N 1
ATOM 1408 C CA . SER A 1 192 ? 37.941 -24.922 28.699 1.00 36.50 192 SER A CA 1
ATOM 1409 C C . SER A 1 192 ? 38.399 -24.188 27.425 1.00 36.50 192 SER A C 1
ATOM 1411 O O . SER A 1 192 ? 37.861 -24.396 26.342 1.00 36.50 192 SER A O 1
ATOM 1413 N N . THR A 1 193 ? 39.403 -23.324 27.585 1.00 43.12 193 THR A N 1
ATOM 1414 C CA . THR A 1 193 ? 40.295 -22.719 26.570 1.00 43.12 193 THR A CA 1
ATOM 1415 C C . THR A 1 193 ? 41.140 -23.810 25.873 1.00 43.12 193 THR A C 1
ATOM 1417 O O . THR A 1 193 ? 41.353 -24.842 26.514 1.00 43.12 193 THR A O 1
ATOM 1420 N N . PRO A 1 194 ? 41.682 -23.635 24.635 1.00 51.53 194 PRO A N 1
ATOM 1421 C CA . PRO A 1 194 ? 42.718 -22.617 24.381 1.00 51.53 194 PRO A CA 1
ATOM 1422 C C . PRO A 1 194 ? 42.871 -22.046 22.937 1.00 51.53 194 PRO A C 1
ATOM 1424 O O . PRO A 1 194 ? 42.309 -22.540 21.967 1.00 51.53 194 PRO A O 1
ATOM 1427 N N . SER A 1 195 ? 43.757 -21.039 22.867 1.00 42.28 195 SER A N 1
ATOM 1428 C CA . SER A 1 195 ? 44.676 -20.633 21.778 1.00 42.28 195 SER A CA 1
ATOM 1429 C C . SER A 1 195 ? 44.199 -19.817 20.562 1.00 42.28 195 SER A C 1
ATOM 1431 O O . SER A 1 195 ? 43.466 -20.265 19.689 1.00 42.28 195 SER A O 1
ATOM 1433 N N . THR A 1 196 ? 44.779 -18.615 20.500 1.00 46.78 196 THR A N 1
ATOM 1434 C CA . THR A 1 196 ? 44.899 -17.618 19.421 1.00 46.78 196 THR A CA 1
ATOM 1435 C C . THR A 1 196 ? 45.556 -18.170 18.142 1.00 46.78 196 THR A C 1
ATOM 1437 O O . THR A 1 196 ? 46.404 -19.061 18.232 1.00 46.78 196 THR A O 1
ATOM 1440 N N . PRO A 1 197 ? 45.263 -17.585 16.959 1.00 53.50 197 PRO A N 1
ATOM 1441 C CA . PRO A 1 197 ? 46.202 -16.589 16.428 1.00 53.50 197 PRO A CA 1
ATOM 1442 C C . PRO A 1 197 ? 45.592 -15.360 15.712 1.00 53.50 197 PRO A C 1
ATOM 1444 O O . PRO A 1 197 ? 44.450 -15.327 15.272 1.00 53.50 197 PRO A O 1
ATOM 1447 N N . SER A 1 198 ? 46.469 -14.361 15.645 1.00 45.97 198 SER A N 1
ATOM 1448 C CA . SER A 1 198 ? 46.553 -13.045 14.998 1.00 45.97 198 SER A CA 1
ATOM 1449 C C . SER A 1 198 ? 45.850 -12.719 13.655 1.00 45.97 198 SER A C 1
ATOM 1451 O O . SER A 1 198 ? 46.001 -13.431 12.670 1.00 45.97 198 SER A O 1
ATOM 1453 N N . THR A 1 199 ? 45.285 -11.495 13.642 1.00 44.56 199 THR A N 1
ATOM 1454 C CA . THR A 1 199 ? 45.385 -10.388 12.643 1.00 44.56 199 THR A CA 1
ATOM 1455 C C . THR A 1 199 ? 44.717 -10.506 11.262 1.00 44.56 199 THR A C 1
ATOM 1457 O O . THR A 1 199 ? 45.153 -11.298 10.443 1.00 44.56 199 THR A O 1
ATOM 1460 N N . VAL A 1 200 ? 43.781 -9.587 10.946 1.00 45.03 200 VAL A N 1
ATOM 1461 C CA . VAL A 1 200 ? 43.952 -8.470 9.972 1.00 45.03 200 VAL A CA 1
ATOM 1462 C C . VAL A 1 200 ? 42.782 -7.471 10.025 1.00 45.03 200 VAL A C 1
ATOM 1464 O O . VAL A 1 200 ? 41.614 -7.842 10.083 1.00 45.03 200 VAL A O 1
ATOM 1467 N N . THR A 1 201 ? 43.130 -6.186 9.997 1.00 57.38 201 THR A N 1
ATOM 1468 C CA . THR A 1 201 ? 42.243 -5.014 9.955 1.00 57.38 201 THR A CA 1
ATOM 1469 C C . THR A 1 201 ? 41.728 -4.777 8.529 1.00 57.38 201 THR A C 1
ATOM 1471 O O . THR A 1 201 ? 42.560 -4.687 7.624 1.00 57.38 201 THR A O 1
ATOM 1474 N N . PRO A 1 202 ? 40.416 -4.605 8.277 1.00 54.88 202 PRO A N 1
ATOM 1475 C CA . PRO A 1 202 ? 39.952 -4.109 6.989 1.00 54.88 202 PRO A CA 1
ATOM 1476 C C . PRO A 1 202 ? 39.986 -2.573 6.935 1.00 54.88 202 PRO A C 1
ATOM 1478 O O . PRO A 1 202 ? 39.587 -1.877 7.868 1.00 54.88 202 PRO A O 1
ATOM 1481 N N . SER A 1 203 ? 40.502 -2.077 5.811 1.00 57.38 203 SER A N 1
ATOM 1482 C CA . SER A 1 203 ? 40.634 -0.668 5.434 1.00 57.38 203 SER A CA 1
ATOM 1483 C C . SER A 1 203 ? 39.278 -0.049 5.072 1.00 57.38 203 SER A C 1
ATOM 1485 O O . SER A 1 203 ? 38.425 -0.715 4.486 1.00 57.38 203 SER A O 1
ATOM 1487 N N . ALA A 1 204 ? 39.097 1.234 5.390 1.00 63.19 204 ALA A N 1
ATOM 1488 C CA . ALA A 1 204 ? 37.895 2.004 5.079 1.00 63.19 204 ALA A CA 1
ATOM 1489 C C . ALA A 1 204 ? 37.738 2.256 3.560 1.00 63.19 204 ALA A C 1
ATOM 1491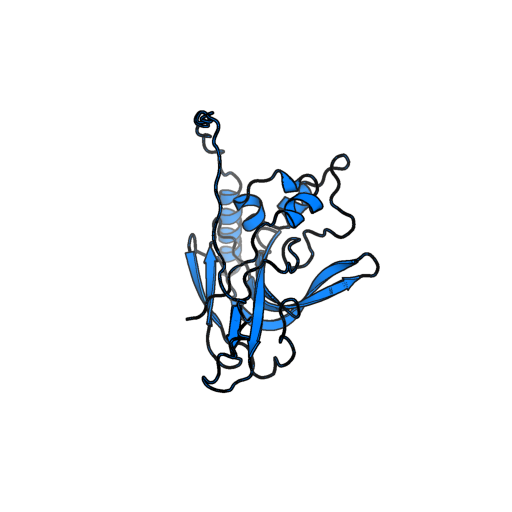 O O . ALA A 1 204 ? 38.739 2.520 2.887 1.00 63.19 204 ALA A O 1
ATOM 1492 N N . PRO A 1 205 ? 36.510 2.220 3.008 1.00 63.94 205 PRO A N 1
ATOM 1493 C CA . PRO A 1 205 ? 36.247 2.626 1.629 1.00 63.94 205 PRO A CA 1
ATOM 1494 C C . PRO A 1 205 ? 36.242 4.164 1.465 1.00 63.94 205 PRO A C 1
ATOM 1496 O O . PRO A 1 205 ? 35.856 4.879 2.393 1.00 63.94 205 PRO A O 1
ATOM 1499 N N . PRO A 1 206 ? 36.659 4.693 0.297 1.00 57.44 206 PRO A N 1
ATOM 1500 C CA . PRO A 1 206 ? 36.658 6.127 0.013 1.00 57.44 206 PRO A CA 1
ATOM 1501 C C . PRO A 1 206 ? 35.248 6.680 -0.261 1.00 57.44 206 PRO A C 1
ATOM 1503 O O . PRO A 1 206 ? 34.345 5.964 -0.689 1.00 57.44 206 PRO A O 1
ATOM 1506 N N . ALA A 1 207 ? 35.089 7.982 -0.012 1.00 51.72 207 ALA A N 1
ATOM 1507 C CA . ALA A 1 207 ? 33.851 8.742 -0.159 1.00 51.72 207 ALA A CA 1
ATOM 1508 C C . ALA A 1 207 ? 33.357 8.838 -1.618 1.00 51.72 207 ALA A C 1
ATOM 1510 O O . ALA A 1 207 ? 34.143 9.043 -2.543 1.00 51.72 207 ALA A O 1
ATOM 1511 N N . SER A 1 208 ? 32.036 8.732 -1.788 1.00 59.94 208 SER A N 1
ATOM 1512 C CA . SER A 1 208 ? 31.310 8.943 -3.048 1.00 59.94 208 SER A CA 1
ATOM 1513 C C . SER A 1 208 ? 31.225 10.438 -3.395 1.00 59.94 208 SER A C 1
ATOM 1515 O O . SER A 1 208 ? 31.025 11.241 -2.481 1.00 59.94 208 SER A O 1
ATOM 1517 N N . PRO A 1 209 ? 31.329 10.840 -4.676 1.00 56.75 209 PRO A N 1
ATOM 1518 C CA . PRO A 1 209 ? 31.100 12.220 -5.080 1.00 56.75 209 PRO A CA 1
ATOM 1519 C C . PRO A 1 209 ? 29.608 12.582 -5.042 1.00 56.75 209 PRO A C 1
ATOM 1521 O O . PRO A 1 209 ? 28.730 11.757 -5.292 1.00 56.75 209 PRO A O 1
ATOM 1524 N N . GLU A 1 210 ? 29.374 13.845 -4.707 1.00 45.94 210 GLU A N 1
ATOM 1525 C CA . GLU A 1 210 ? 28.098 14.548 -4.620 1.00 45.94 210 GLU A CA 1
ATOM 1526 C C . GLU A 1 210 ? 27.494 14.754 -6.021 1.00 45.94 210 GLU A C 1
ATOM 1528 O O . GLU A 1 210 ? 28.136 15.310 -6.915 1.00 45.94 210 GLU A O 1
ATOM 1533 N N . GLU A 1 211 ? 26.266 14.276 -6.229 1.00 49.22 211 GLU A N 1
ATOM 1534 C CA . GLU A 1 211 ? 25.536 14.416 -7.491 1.00 49.22 211 GLU A CA 1
ATOM 1535 C C . GLU A 1 211 ? 24.802 15.768 -7.535 1.00 49.22 211 GLU A C 1
ATOM 1537 O O . GLU A 1 211 ? 24.038 16.119 -6.635 1.00 49.22 211 GLU A O 1
ATOM 1542 N N . SER A 1 212 ? 25.055 16.547 -8.591 1.00 52.97 212 SER A N 1
ATOM 1543 C CA . SER A 1 212 ? 24.383 17.827 -8.856 1.00 52.97 212 SER A CA 1
ATOM 1544 C C . SER A 1 212 ? 22.901 17.634 -9.223 1.00 52.97 212 SER A C 1
ATOM 1546 O O . SER A 1 212 ? 22.565 16.677 -9.920 1.00 52.97 212 SER A O 1
ATOM 1548 N N . PRO A 1 213 ? 21.999 18.556 -8.834 1.00 49.25 213 PRO A N 1
ATOM 1549 C CA . PRO A 1 213 ? 20.563 18.392 -9.040 1.00 49.25 213 PRO A CA 1
ATOM 1550 C C . PRO A 1 213 ? 20.152 18.524 -10.516 1.00 49.25 213 PRO A C 1
ATOM 1552 O O . PRO A 1 213 ? 20.478 19.497 -11.198 1.00 49.25 213 PRO A O 1
ATOM 1555 N N . VAL A 1 214 ? 19.359 17.558 -10.983 1.00 46.41 214 VAL A N 1
ATOM 1556 C CA . VAL A 1 214 ? 18.713 17.542 -12.306 1.00 46.41 214 VAL A CA 1
ATOM 1557 C C . VAL A 1 214 ? 17.505 18.505 -12.309 1.00 46.41 214 VAL A C 1
ATOM 1559 O O . VAL A 1 214 ? 16.706 18.475 -11.369 1.00 46.41 214 VAL A O 1
ATOM 1562 N N . PRO A 1 215 ? 17.313 19.369 -13.328 1.00 42.50 215 PRO A N 1
ATOM 1563 C CA . PRO A 1 215 ? 16.238 20.364 -13.333 1.00 42.50 215 PRO A CA 1
ATOM 1564 C C . PRO A 1 215 ? 14.837 19.746 -13.491 1.00 42.50 215 PRO A C 1
ATOM 1566 O O . PRO A 1 215 ? 14.535 19.006 -14.430 1.00 42.50 215 PRO A O 1
ATOM 1569 N N . SER A 1 216 ? 13.952 20.113 -12.562 1.00 50.25 216 SER A N 1
ATOM 1570 C CA . SER A 1 216 ? 12.607 19.562 -12.371 1.00 50.25 216 SER A CA 1
ATOM 1571 C C . SER A 1 216 ? 11.570 20.187 -13.319 1.00 50.25 216 SER A C 1
ATOM 1573 O O . SER A 1 216 ? 10.771 21.041 -12.941 1.00 50.25 216 SER A O 1
ATOM 1575 N N . SER A 1 217 ? 11.563 19.763 -14.587 1.00 46.91 217 SER A N 1
ATOM 1576 C CA . SER A 1 217 ? 10.559 20.213 -15.576 1.00 46.91 217 SER A CA 1
ATOM 1577 C C . SER A 1 217 ? 9.151 19.623 -15.357 1.00 46.91 217 SER A C 1
ATOM 1579 O O . SER A 1 217 ? 8.171 20.074 -15.958 1.00 46.91 217 SER A O 1
ATOM 1581 N N . THR A 1 218 ? 9.024 18.628 -14.475 1.00 52.56 218 THR A N 1
ATOM 1582 C CA . THR A 1 218 ? 7.770 17.908 -14.199 1.00 52.56 218 THR A CA 1
ATOM 1583 C C . THR A 1 218 ? 6.861 18.672 -13.230 1.00 52.56 218 THR A C 1
ATOM 1585 O O . THR A 1 218 ? 5.643 18.689 -13.417 1.00 52.56 218 THR A O 1
ATOM 1588 N N . GLY A 1 219 ? 7.436 19.384 -12.251 1.00 51.12 219 GLY A N 1
ATOM 1589 C CA . GLY A 1 219 ? 6.673 20.175 -11.275 1.00 51.12 219 GLY A CA 1
ATOM 1590 C C . GLY A 1 219 ? 5.871 21.311 -11.919 1.00 51.12 219 GLY A C 1
ATOM 1591 O O . GLY A 1 219 ? 4.715 21.551 -11.569 1.00 51.12 219 GLY A O 1
ATOM 1592 N N . GLU A 1 220 ? 6.430 21.957 -12.945 1.00 51.91 220 GLU A N 1
ATOM 1593 C CA . GLU A 1 220 ? 5.775 23.094 -13.596 1.00 51.91 220 GLU A CA 1
ATOM 1594 C C . GLU A 1 220 ? 4.533 22.695 -14.410 1.00 51.91 220 GLU A C 1
ATOM 1596 O O . GLU A 1 220 ? 3.555 23.447 -14.479 1.00 51.91 220 GLU A O 1
ATOM 1601 N N . LYS A 1 221 ? 4.513 21.482 -14.979 1.00 52.53 221 LYS A N 1
ATOM 1602 C CA . LYS A 1 221 ? 3.333 20.956 -15.684 1.00 52.53 221 LYS A CA 1
ATOM 1603 C C . LYS A 1 221 ? 2.169 20.700 -14.722 1.00 52.53 221 LYS A C 1
ATOM 1605 O O . LYS A 1 221 ? 1.030 21.032 -15.055 1.00 52.53 221 LYS A O 1
ATOM 1610 N N . CYS A 1 222 ? 2.457 20.180 -13.528 1.00 57.28 222 CYS A N 1
ATOM 1611 C CA . CYS A 1 222 ? 1.453 19.907 -12.500 1.00 57.28 222 CYS A CA 1
ATOM 1612 C C . CYS A 1 222 ? 0.805 21.211 -11.995 1.00 57.28 222 CYS A C 1
ATOM 1614 O O . CYS A 1 222 ? -0.420 21.342 -12.007 1.00 57.28 222 CYS A O 1
ATOM 1616 N N . ILE A 1 223 ? 1.622 22.230 -11.698 1.00 60.66 223 ILE A N 1
ATOM 1617 C CA . ILE A 1 223 ? 1.153 23.555 -11.251 1.00 60.66 223 ILE A CA 1
ATOM 1618 C C . ILE A 1 223 ? 0.300 24.248 -12.328 1.00 60.66 223 ILE A C 1
ATOM 1620 O O . ILE A 1 223 ? -0.742 24.840 -12.034 1.00 60.66 223 ILE A O 1
ATOM 1624 N N . ARG A 1 224 ? 0.698 24.172 -13.608 1.00 59.09 224 ARG A N 1
ATOM 1625 C CA . ARG A 1 224 ? -0.076 24.776 -14.711 1.00 59.09 224 ARG A CA 1
ATOM 1626 C C . ARG A 1 224 ? -1.444 24.116 -14.904 1.00 59.09 224 ARG A C 1
ATOM 1628 O O . ARG A 1 224 ? -2.397 24.815 -15.250 1.00 59.09 224 ARG A O 1
ATOM 1635 N N . ARG A 1 225 ? -1.554 22.799 -14.697 1.00 59.41 225 ARG A N 1
ATOM 1636 C CA . ARG A 1 225 ? -2.814 22.058 -14.868 1.00 59.41 225 ARG A CA 1
ATOM 1637 C C . ARG A 1 225 ? -3.786 22.321 -13.708 1.00 59.41 225 ARG A C 1
ATOM 1639 O O . ARG A 1 225 ? -4.958 22.564 -13.978 1.00 59.41 225 ARG A O 1
ATOM 1646 N N . GLN A 1 226 ? -3.292 22.434 -12.470 1.00 59.94 226 GLN A N 1
ATOM 1647 C CA . GLN A 1 226 ? -4.084 22.890 -11.312 1.00 59.94 226 GLN A CA 1
ATOM 1648 C C . GLN A 1 226 ? -4.705 24.276 -11.544 1.00 59.94 226 GLN A C 1
ATOM 1650 O O . GLN A 1 226 ? -5.910 24.452 -11.395 1.00 59.94 226 GLN A O 1
ATOM 1655 N N . ARG A 1 227 ? -3.909 25.255 -12.006 1.00 61.16 227 ARG A N 1
ATOM 1656 C CA . ARG A 1 227 ? -4.407 26.616 -12.290 1.00 61.16 227 ARG A CA 1
ATOM 1657 C C . ARG A 1 227 ? -5.485 26.663 -13.375 1.00 61.16 227 ARG A C 1
ATOM 1659 O O . ARG A 1 227 ? -6.297 27.583 -13.374 1.00 61.16 227 ARG A O 1
ATOM 1666 N N . ARG A 1 228 ? -5.481 25.718 -14.324 1.00 60.34 228 ARG A N 1
ATOM 1667 C CA . ARG A 1 228 ? -6.533 25.624 -15.348 1.00 60.34 228 ARG A CA 1
ATOM 1668 C C . ARG A 1 228 ? -7.827 25.038 -14.793 1.00 60.34 228 ARG A C 1
ATOM 1670 O O . ARG A 1 228 ? -8.873 25.555 -15.150 1.00 60.34 228 ARG A O 1
ATOM 1677 N N . LEU A 1 229 ? -7.748 24.020 -13.933 1.00 57.03 229 LEU A N 1
ATOM 1678 C CA . LEU A 1 229 ? -8.929 23.378 -13.343 1.00 57.03 229 LEU A CA 1
ATOM 1679 C C . LEU A 1 229 ? -9.683 24.310 -12.386 1.00 57.03 229 LEU A C 1
ATOM 1681 O O . LEU A 1 229 ? -10.906 24.372 -12.444 1.00 57.03 229 LEU A O 1
ATOM 1685 N N . VAL A 1 230 ? -8.963 25.101 -11.583 1.00 56.78 230 VAL A N 1
ATOM 1686 C CA . VAL A 1 230 ? -9.578 26.124 -10.717 1.00 56.78 230 VAL A CA 1
ATOM 1687 C C . VAL A 1 230 ? -10.303 27.189 -11.550 1.00 56.78 230 VAL A C 1
ATOM 1689 O O . VAL A 1 230 ? -11.413 27.573 -11.222 1.00 56.78 230 VAL A O 1
ATOM 1692 N N . LYS A 1 231 ? -9.733 27.601 -12.691 1.00 54.38 231 LYS A N 1
ATOM 1693 C CA . LYS A 1 231 ? -10.349 28.587 -13.599 1.00 54.38 231 LYS A CA 1
ATOM 1694 C C . LYS A 1 231 ? -11.586 28.099 -14.356 1.00 54.38 231 LYS A C 1
ATOM 1696 O O . LYS A 1 231 ? -12.241 28.916 -14.985 1.00 54.38 231 LYS A O 1
ATOM 1701 N N . THR A 1 232 ? -11.852 26.797 -14.387 1.00 53.41 232 THR A N 1
ATOM 1702 C CA . THR A 1 232 ? -13.037 26.226 -15.055 1.00 53.41 232 THR A CA 1
ATOM 1703 C C . THR A 1 232 ? -14.214 26.000 -14.106 1.00 53.41 232 THR A C 1
ATOM 1705 O O . THR A 1 232 ? -15.248 25.510 -14.549 1.00 53.41 232 THR A O 1
ATOM 1708 N N . LEU A 1 233 ? -14.044 26.315 -12.819 1.00 49.94 233 LEU A N 1
ATOM 1709 C CA . LEU A 1 233 ? -15.060 26.173 -11.772 1.00 49.94 233 LEU A CA 1
ATOM 1710 C C . LEU A 1 233 ? -15.646 27.525 -11.312 1.00 49.94 233 LEU A C 1
ATOM 1712 O O . LEU A 1 233 ? -16.556 27.516 -10.486 1.00 49.94 233 LEU A O 1
ATOM 1716 N N . ASP A 1 234 ? -15.162 28.637 -11.876 1.00 42.50 234 ASP A N 1
ATOM 1717 C CA . ASP A 1 234 ? -15.719 29.998 -11.773 1.00 42.50 234 ASP A CA 1
ATOM 1718 C C . ASP A 1 234 ? -16.400 30.393 -13.097 1.00 42.50 234 ASP A C 1
ATOM 1720 O O . ASP A 1 234 ? -17.411 31.132 -13.054 1.00 42.50 234 ASP A O 1
#

pLDDT: mean 83.41, std 20.8, range [36.03, 98.75]

Organism: Phytophthora infestans (strain T30-4) (NCBI:txid403677)

Sequence (234 aa):
MTKPTPRPISQQYRADSGVLGEAGEQELQYAPVELLSSRAQSDRPAAATFNILNGCRGSVFEANNTVTDLAAGTPFDVEWVIQAPHPGTMVLSIVKPSADSTGTVTYVPVANLLTIDPFAENSSGKTSTTATIPTSVTWCRSPGDCALQFYWHSDLASQTYPTCADILVRGSGGPSGQTTSATTSPPSTTPSTPSTPSTVTPSAPPASPEESPVPSSTGEKCIRRQRRLVKTLD